Protein AF-0000000086682307 (afdb_homodimer)

Sequence (282 aa):
MTIASPEARSFNWLLDRFAAETAGVSDAIAVSSDGLLIAMATTSNRDDAERFAAITSAITSLAGGASRLYQMGYTNKVIIDFEHGYLLVATISAGSALGVLASRRADLGTIAYEMAVFANRAGRVLTPQLIDELKNSVAAVMTIASPEARSFNWLLDRFAAETAGVSDAIAVSSDGLLIAMATTSNRDDAERFAAITSAITSLAGGASRLYQMGYTNKVIIDFEHGYLLVATISAGSALGVLASRRADLGTIAYEMAVFANRAGRVLTPQLIDELKNSVAAV

Radius of gyration: 20.19 Å; Cα contacts (8 Å, |Δi|>4): 520; chains: 2; bounding box: 33×68×48 Å

Structure (mmCIF, N/CA/C/O backbone):
data_AF-0000000086682307-model_v1
#
loop_
_entity.id
_entity.type
_entity.pdbx_description
1 polymer 'Dynein regulation protein LC7'
#
loop_
_atom_site.group_PDB
_atom_site.id
_atom_site.type_symbol
_atom_site.label_atom_id
_atom_site.label_alt_id
_atom_site.label_comp_id
_atom_site.label_asym_id
_atom_site.label_entity_id
_atom_site.label_seq_id
_atom_site.pdbx_PDB_ins_code
_atom_site.Cartn_x
_atom_site.Cartn_y
_atom_site.Cartn_z
_atom_site.occupancy
_atom_site.B_iso_or_equiv
_atom_site.auth_seq_id
_atom_site.auth_comp_id
_atom_site.auth_asym_id
_atom_site.auth_atom_id
_atom_site.pdbx_PDB_model_num
ATOM 1 N N . MET A 1 1 ? -3.674 27.281 28.812 1 47.84 1 MET A N 1
ATOM 2 C CA . MET A 1 1 ? -3.863 26.516 27.578 1 47.84 1 MET A CA 1
ATOM 3 C C . MET A 1 1 ? -2.934 27.031 26.484 1 47.84 1 MET A C 1
ATOM 5 O O . MET A 1 1 ? -3.033 28.188 26.062 1 47.84 1 MET A O 1
ATOM 9 N N . THR A 1 2 ? -1.656 26.594 26.484 1 61.47 2 THR A N 1
ATOM 10 C CA . THR A 1 2 ? -0.634 27.156 25.609 1 61.47 2 THR A CA 1
ATOM 11 C C . THR A 1 2 ? -1.159 27.297 24.172 1 61.47 2 THR A C 1
ATOM 13 O O . THR A 1 2 ? -1.692 26.344 23.609 1 61.47 2 THR A O 1
ATOM 16 N N . ILE A 1 3 ? -1.335 28.531 23.703 1 81.44 3 ILE A N 1
ATOM 17 C CA . ILE A 1 3 ? -1.818 28.938 22.391 1 81.44 3 ILE A CA 1
ATOM 18 C C . ILE A 1 3 ? -0.979 28.281 21.297 1 81.44 3 ILE A C 1
ATOM 20 O O . ILE A 1 3 ? 0.252 28.281 21.375 1 81.44 3 ILE A O 1
ATOM 24 N N . ALA A 1 4 ? -1.645 27.609 20.469 1 86.94 4 ALA A N 1
ATOM 25 C CA . ALA A 1 4 ? -0.952 26.984 19.344 1 86.94 4 ALA A CA 1
ATOM 26 C C . ALA A 1 4 ? -0.103 28.016 18.578 1 86.94 4 ALA A C 1
ATOM 28 O O . ALA A 1 4 ? -0.542 29.141 18.344 1 86.94 4 ALA A O 1
ATOM 29 N N . SER A 1 5 ? 1.094 27.734 18.281 1 93.56 5 SER A N 1
ATOM 30 C CA . SER A 1 5 ? 1.962 28.609 17.484 1 93.56 5 SER A CA 1
ATOM 31 C C . SER A 1 5 ? 1.37 28.859 16.094 1 93.56 5 SER A C 1
ATOM 33 O O . SER A 1 5 ? 0.477 28.125 15.656 1 93.56 5 SER A O 1
ATOM 35 N N . PRO A 1 6 ? 1.743 29.969 15.383 1 94.38 6 PRO A N 1
ATOM 36 C CA . PRO A 1 6 ? 1.288 30.203 14.008 1 94.38 6 PRO A CA 1
ATOM 37 C C . PRO A 1 6 ? 1.587 29.047 13.07 1 94.38 6 PRO A C 1
ATOM 39 O O . PRO A 1 6 ? 0.789 28.75 12.18 1 94.38 6 PRO A O 1
ATOM 42 N N . GLU A 1 7 ? 2.711 28.406 13.281 1 94.75 7 GLU A N 1
ATOM 43 C CA . GLU A 1 7 ? 3.078 27.25 12.461 1 94.75 7 GLU A CA 1
ATOM 44 C C . GLU A 1 7 ? 2.115 26.094 12.672 1 94.75 7 GLU A C 1
ATOM 46 O O . GLU A 1 7 ? 1.727 25.422 11.719 1 94.75 7 GLU A O 1
ATOM 51 N N . ALA A 1 8 ? 1.792 25.859 13.906 1 95.81 8 ALA A N 1
ATOM 52 C CA . ALA A 1 8 ? 0.854 24.781 14.234 1 95.81 8 ALA A CA 1
ATOM 53 C C . ALA A 1 8 ? -0.518 25.047 13.617 1 95.81 8 ALA A C 1
ATOM 55 O O . ALA A 1 8 ? -1.134 24.156 13.055 1 95.81 8 ALA A O 1
ATOM 56 N N . ARG A 1 9 ? -0.961 26.281 13.742 1 95.06 9 ARG A N 1
ATOM 57 C CA . ARG A 1 9 ? -2.244 26.656 13.156 1 95.06 9 ARG A CA 1
ATOM 58 C C . ARG A 1 9 ? -2.223 26.516 11.641 1 95.06 9 ARG A C 1
ATOM 60 O O . ARG A 1 9 ? -3.199 26.062 11.039 1 95.06 9 ARG A O 1
ATOM 67 N N . SER A 1 10 ? -1.132 26.922 11.102 1 95.38 10 SER A N 1
ATOM 68 C CA . SER A 1 10 ? -0.976 26.812 9.656 1 95.38 10 SER A CA 1
ATOM 69 C C . SER A 1 10 ? -1.031 25.359 9.195 1 95.38 10 SER A C 1
ATOM 71 O O . SER A 1 10 ? -1.676 25.047 8.195 1 95.38 10 SER A O 1
ATOM 73 N N . PHE A 1 11 ? -0.395 24.469 9.922 1 96.81 11 PHE A N 1
ATOM 74 C CA . PHE A 1 11 ? -0.375 23.062 9.555 1 96.81 11 PHE A CA 1
ATOM 75 C C . PHE A 1 11 ? -1.772 22.469 9.625 1 96.81 11 PHE A C 1
ATOM 77 O O . PHE A 1 11 ? -2.197 21.75 8.719 1 96.81 11 PHE A O 1
ATOM 84 N N . ASN A 1 12 ? -2.434 22.766 10.656 1 96.31 12 ASN A N 1
ATOM 85 C CA . ASN A 1 12 ? -3.793 22.25 10.828 1 96.31 12 ASN A CA 1
ATOM 86 C C . ASN A 1 12 ? -4.723 22.781 9.734 1 96.31 12 ASN A C 1
ATOM 88 O O . ASN A 1 12 ? -5.57 22.047 9.234 1 96.31 12 ASN A O 1
ATOM 92 N N . TRP A 1 13 ? -4.484 24.016 9.422 1 96.25 13 TRP A N 1
ATOM 93 C CA . TRP A 1 13 ? -5.281 24.609 8.352 1 96.25 13 TRP A CA 1
ATOM 94 C C . TRP A 1 13 ? -5.023 23.906 7.023 1 96.25 13 TRP A C 1
ATOM 96 O O . TRP A 1 13 ? -5.957 23.641 6.266 1 96.25 13 TRP A O 1
ATOM 106 N N . LEU A 1 14 ? -3.75 23.594 6.773 1 97.38 14 LEU A N 1
ATOM 107 C CA . LEU A 1 14 ? -3.379 22.891 5.551 1 97.38 14 LEU A CA 1
ATOM 108 C C . LEU A 1 14 ? -4.074 21.531 5.477 1 97.38 14 LEU A C 1
ATOM 110 O O . LEU A 1 14 ? -4.59 21.156 4.422 1 97.38 14 LEU A O 1
ATOM 114 N N . LEU A 1 15 ? -4.121 20.828 6.605 1 98.06 15 LEU A N 1
ATOM 115 C CA . LEU A 1 15 ? -4.742 19.516 6.637 1 98.06 15 LEU A CA 1
ATOM 116 C C . LEU A 1 15 ? -6.254 19.625 6.465 1 98.06 15 LEU A C 1
ATOM 118 O O . LEU A 1 15 ? -6.855 18.828 5.723 1 98.06 15 LEU A O 1
ATOM 122 N N . ASP A 1 16 ? -6.801 20.609 7.074 1 97.5 16 ASP A N 1
ATOM 123 C CA . ASP A 1 16 ? -8.242 20.812 6.961 1 97.5 16 ASP A CA 1
ATOM 124 C C . ASP A 1 16 ? -8.633 21.156 5.523 1 97.5 16 ASP A C 1
ATOM 126 O O . ASP A 1 16 ? -9.625 20.625 5.008 1 97.5 16 ASP A O 1
ATOM 130 N N . ARG A 1 17 ? -7.895 22.016 4.957 1 97.19 17 ARG A N 1
ATOM 131 C CA . ARG A 1 17 ? -8.164 22.406 3.576 1 97.19 17 ARG A CA 1
ATOM 132 C C . ARG A 1 17 ? -8.023 21.203 2.637 1 97.19 17 ARG A C 1
ATOM 134 O O . ARG A 1 17 ? -8.852 21.016 1.741 1 97.19 17 ARG A O 1
ATOM 141 N N . PHE A 1 18 ? -7.016 20.469 2.861 1 98.12 18 PHE A N 1
ATOM 142 C CA . PHE A 1 18 ? -6.824 19.266 2.061 1 98.12 18 PHE A CA 1
ATOM 143 C C . PHE A 1 18 ? -8.039 18.359 2.152 1 98.12 18 PHE A C 1
ATOM 145 O O . PHE A 1 18 ? -8.586 17.938 1.129 1 98.12 18 PHE A O 1
ATOM 152 N N . ALA A 1 19 ? -8.43 18.047 3.354 1 97.75 19 ALA A N 1
ATOM 153 C CA . ALA A 1 19 ? -9.547 17.141 3.576 1 97.75 19 ALA A CA 1
ATOM 154 C C . ALA A 1 19 ? -10.844 17.703 2.996 1 97.75 19 ALA A C 1
ATOM 156 O O . ALA A 1 19 ? -11.648 16.953 2.432 1 97.75 19 ALA A O 1
ATOM 157 N N . ALA A 1 20 ? -10.977 18.953 3.098 1 96.62 20 ALA A N 1
ATOM 158 C CA . ALA A 1 20 ? -12.227 19.578 2.691 1 96.62 20 ALA A CA 1
ATOM 159 C C . ALA A 1 20 ? -12.266 19.812 1.184 1 96.62 20 ALA A C 1
ATOM 161 O O . ALA A 1 20 ? -13.32 19.719 0.56 1 96.62 20 ALA A O 1
ATOM 162 N N . GLU A 1 21 ? -11.102 19.984 0.562 1 97.25 21 GLU A N 1
ATOM 163 C CA . GLU A 1 21 ? -11.109 20.484 -0.813 1 97.25 21 GLU A CA 1
ATOM 164 C C . GLU A 1 21 ? -10.742 19.375 -1.795 1 97.25 21 GLU A C 1
ATOM 166 O O . GLU A 1 21 ? -10.898 19.531 -3.008 1 97.25 21 GLU A O 1
ATOM 171 N N . THR A 1 22 ? -10.289 18.328 -1.287 1 97.75 22 THR A N 1
ATOM 172 C CA . THR A 1 22 ? -9.969 17.219 -2.188 1 97.75 22 THR A CA 1
ATOM 173 C C . THR A 1 22 ? -11.18 16.312 -2.369 1 97.75 22 THR A C 1
ATOM 175 O O . THR A 1 22 ? -11.523 15.539 -1.468 1 97.75 22 THR A O 1
ATOM 178 N N . ALA A 1 23 ? -11.703 16.328 -3.576 1 96.88 23 ALA A N 1
ATOM 179 C CA . ALA A 1 23 ? -12.922 15.562 -3.861 1 96.88 23 ALA A CA 1
ATOM 180 C C . ALA A 1 23 ? -12.703 14.078 -3.6 1 96.88 23 ALA A C 1
ATOM 182 O O . ALA A 1 23 ? -11.68 13.516 -4 1 96.88 23 ALA A O 1
ATOM 183 N N . GLY A 1 24 ? -13.688 13.516 -2.828 1 97.44 24 GLY A N 1
ATOM 184 C CA . GLY A 1 24 ? -13.664 12.086 -2.605 1 97.44 24 GLY A CA 1
ATOM 185 C C . GLY A 1 24 ? -12.977 11.688 -1.312 1 97.44 24 GLY A C 1
ATOM 186 O O . GLY A 1 24 ? -13.102 10.547 -0.86 1 97.44 24 GLY A O 1
ATOM 187 N N . VAL A 1 25 ? -12.234 12.609 -0.677 1 98 25 VAL A N 1
ATOM 188 C CA . VAL A 1 25 ? -11.562 12.32 0.589 1 98 25 VAL A CA 1
ATOM 189 C C . VAL A 1 25 ? -12.586 12.336 1.726 1 98 25 VAL A C 1
ATOM 191 O O . VAL A 1 25 ? -13.367 13.281 1.855 1 98 25 VAL A O 1
ATOM 194 N N . SER A 1 26 ? -12.562 11.312 2.5 1 96.62 26 SER A N 1
ATOM 195 C CA . SER A 1 26 ? -13.516 11.219 3.605 1 96.62 26 SER A CA 1
ATOM 196 C C . SER A 1 26 ? -12.836 11.5 4.941 1 96.62 26 SER A C 1
ATOM 198 O O . SER A 1 26 ? -13.492 11.891 5.91 1 96.62 26 SER A O 1
ATOM 200 N N . ASP A 1 27 ? -11.516 11.258 5.008 1 97.5 27 ASP A N 1
ATOM 201 C CA . ASP A 1 27 ? -10.773 11.492 6.242 1 97.5 27 ASP A CA 1
ATOM 202 C C . ASP A 1 27 ? -9.281 11.672 5.957 1 97.5 27 ASP A C 1
ATOM 204 O O . ASP A 1 27 ? -8.766 11.125 4.98 1 97.5 27 ASP A O 1
ATOM 208 N N . ALA A 1 28 ? -8.625 12.438 6.812 1 98.44 28 ALA A N 1
ATOM 209 C CA . ALA A 1 28 ? -7.191 12.664 6.684 1 98.44 28 ALA A CA 1
ATOM 210 C C . ALA A 1 28 ? -6.551 12.922 8.047 1 98.44 28 ALA A C 1
ATOM 212 O O . ALA A 1 28 ? -7.125 13.617 8.891 1 98.44 28 ALA A O 1
ATOM 213 N N . ILE A 1 29 ? -5.367 12.375 8.211 1 98.44 29 ILE A N 1
ATOM 214 C CA . ILE A 1 29 ? -4.609 12.602 9.438 1 98.44 29 ILE A CA 1
ATOM 215 C C . ILE A 1 29 ? -3.127 12.742 9.102 1 98.44 29 ILE A C 1
ATOM 217 O O . ILE A 1 29 ? -2.697 12.422 7.992 1 98.44 29 ILE A O 1
ATOM 221 N N . ALA A 1 30 ? -2.393 13.219 10.078 1 98.25 30 ALA A N 1
ATOM 222 C CA . ALA A 1 30 ? -0.934 13.211 10.016 1 98.25 30 ALA A CA 1
ATOM 223 C C . ALA A 1 30 ? -0.34 12.5 11.234 1 98.25 30 ALA A C 1
ATOM 225 O O . ALA A 1 30 ? -0.855 12.633 12.344 1 98.25 30 ALA A O 1
ATOM 226 N N . VAL A 1 31 ? 0.675 11.805 10.984 1 98.19 31 VAL A N 1
ATOM 227 C CA . VAL A 1 31 ? 1.333 11.039 12.039 1 98.19 31 VAL A CA 1
ATOM 228 C C . VAL A 1 31 ? 2.83 11.336 12.031 1 98.19 31 VAL A C 1
ATOM 230 O O . VAL A 1 31 ? 3.418 11.586 10.977 1 98.19 31 VAL A O 1
ATOM 233 N N . SER A 1 32 ? 3.434 11.32 13.164 1 97.38 32 SER A N 1
ATOM 234 C CA . SER A 1 32 ? 4.879 11.477 13.297 1 97.38 32 SER A CA 1
ATOM 235 C C . SER A 1 32 ? 5.609 10.172 13 1 97.38 32 SER A C 1
ATOM 237 O O . SER A 1 32 ? 4.977 9.133 12.812 1 97.38 32 SER A O 1
ATOM 239 N N . SER A 1 33 ? 6.977 10.305 13.016 1 96.12 33 SER A N 1
ATOM 240 C CA . SER A 1 33 ? 7.82 9.164 12.688 1 96.12 33 SER A CA 1
ATOM 241 C C . SER A 1 33 ? 7.684 8.055 13.734 1 96.12 33 SER A C 1
ATOM 243 O O . SER A 1 33 ? 7.906 6.883 13.43 1 96.12 33 SER A O 1
ATOM 245 N N . ASP A 1 34 ? 7.332 8.422 14.93 1 95.5 34 ASP A N 1
ATOM 246 C CA . ASP A 1 34 ? 7.188 7.422 15.984 1 95.5 34 ASP A CA 1
ATOM 247 C C . ASP A 1 34 ? 5.754 6.906 16.062 1 95.5 34 ASP A C 1
ATOM 249 O O . ASP A 1 34 ? 5.398 6.18 17 1 95.5 34 ASP A O 1
ATOM 253 N N . GLY A 1 35 ? 4.902 7.297 15.156 1 96.94 35 GLY A N 1
ATOM 254 C CA . GLY A 1 35 ? 3.6 6.676 14.953 1 96.94 35 GLY A CA 1
ATOM 255 C C . GLY A 1 35 ? 2.48 7.398 15.68 1 96.94 35 GLY A C 1
ATOM 256 O O . GLY A 1 35 ? 1.371 6.875 15.797 1 96.94 35 GLY A O 1
ATOM 257 N N . LEU A 1 36 ? 2.746 8.555 16.188 1 96.88 36 LEU A N 1
ATOM 258 C CA . LEU A 1 36 ? 1.745 9.266 16.969 1 96.88 36 LEU A CA 1
ATOM 259 C C . LEU A 1 36 ? 0.981 10.266 16.109 1 96.88 36 LEU A C 1
ATOM 261 O O . LEU A 1 36 ? 1.558 10.875 15.203 1 96.88 36 LEU A O 1
ATOM 265 N N . LEU A 1 37 ? -0.287 10.422 16.469 1 97.94 37 LEU A N 1
ATOM 266 C CA . LEU A 1 37 ? -1.133 11.406 15.797 1 97.94 37 LEU A CA 1
ATOM 267 C C . LEU A 1 37 ? -0.632 12.82 16.062 1 97.94 37 LEU A C 1
ATOM 269 O O . LEU A 1 37 ? -0.389 13.195 17.203 1 97.94 37 LEU A O 1
ATOM 273 N N . ILE A 1 38 ? -0.454 13.609 14.984 1 97.25 38 ILE A N 1
ATOM 274 C CA . ILE A 1 38 ? -0.01 14.977 15.219 1 97.25 38 ILE A CA 1
ATOM 275 C C . ILE A 1 38 ? -1.071 15.953 14.719 1 97.25 38 ILE A C 1
ATOM 277 O O . ILE A 1 38 ? -1.064 17.125 15.086 1 97.25 38 ILE A O 1
ATOM 281 N N . ALA A 1 39 ? -1.941 15.492 13.836 1 97.56 39 ALA A N 1
ATOM 282 C CA . ALA A 1 39 ? -3.062 16.312 13.383 1 97.56 39 ALA A CA 1
ATOM 283 C C . ALA A 1 39 ? -4.172 15.445 12.797 1 97.56 39 ALA A C 1
ATOM 285 O O . ALA A 1 39 ? -3.912 14.352 12.281 1 97.56 39 ALA A O 1
ATOM 286 N N . MET A 1 40 ? -5.348 15.883 12.883 1 97.56 40 MET A N 1
ATOM 287 C CA . MET A 1 40 ? -6.516 15.227 12.297 1 97.56 40 MET A CA 1
ATOM 288 C C . MET A 1 40 ? -7.469 16.25 11.688 1 97.56 40 MET A C 1
ATOM 290 O O . MET A 1 40 ? -7.602 17.359 12.211 1 97.56 40 MET A O 1
ATOM 294 N N . ALA A 1 41 ? -8.023 15.812 10.648 1 95.81 41 ALA A N 1
ATOM 295 C CA . ALA A 1 41 ? -9.016 16.703 10.047 1 95.81 41 ALA A CA 1
ATOM 296 C C . ALA A 1 41 ? -10.164 16.984 11.008 1 95.81 41 ALA A C 1
ATOM 298 O O . ALA A 1 41 ? -10.461 16.172 11.883 1 95.81 41 ALA A O 1
ATOM 299 N N . THR A 1 42 ? -10.852 18.078 10.828 1 89.25 42 THR A N 1
ATOM 300 C CA . THR A 1 42 ? -11.922 18.547 11.703 1 89.25 42 THR A CA 1
ATOM 301 C C . THR A 1 42 ? -13.102 17.578 11.672 1 89.25 42 THR A C 1
ATOM 303 O O . THR A 1 42 ? -13.891 17.516 12.625 1 89.25 42 THR A O 1
ATOM 306 N N . THR A 1 43 ? -13.219 16.859 10.625 1 87.25 43 THR A N 1
ATOM 307 C CA . THR A 1 43 ? -14.344 15.953 10.461 1 87.25 43 THR A CA 1
ATOM 308 C C . THR A 1 43 ? -14.094 14.641 11.195 1 87.25 43 THR A C 1
ATOM 310 O O . THR A 1 43 ? -15.016 13.836 11.375 1 87.25 43 THR A O 1
ATOM 313 N N . SER A 1 44 ? -12.906 14.445 11.688 1 90.56 44 SER A N 1
ATOM 314 C CA . SER A 1 44 ? -12.539 13.188 12.328 1 90.56 44 SER A CA 1
ATOM 315 C C . SER A 1 44 ? -12.844 13.219 13.82 1 90.56 44 SER A C 1
ATOM 317 O O . SER A 1 44 ? -12.703 14.258 14.469 1 90.56 44 SER A O 1
ATOM 319 N N . ASN A 1 45 ? -13.32 12.164 14.32 1 92.12 45 ASN A N 1
ATOM 320 C CA . ASN A 1 45 ? -13.32 12.055 15.773 1 92.12 45 ASN A CA 1
ATOM 321 C C . ASN A 1 45 ? -12.016 11.453 16.281 1 92.12 45 ASN A C 1
ATOM 323 O O . ASN A 1 45 ? -11.32 10.75 15.555 1 92.12 45 ASN A O 1
ATOM 327 N N . ARG A 1 46 ? -11.719 11.703 17.484 1 93.12 46 ARG A N 1
ATOM 328 C CA . ARG A 1 46 ? -10.414 11.406 18.047 1 93.12 46 ARG A CA 1
ATOM 329 C C . ARG A 1 46 ? -10.156 9.898 18.062 1 93.12 46 ARG A C 1
ATOM 331 O O . ARG A 1 46 ? -9.062 9.445 17.719 1 93.12 46 ARG A O 1
ATOM 338 N N . ASP A 1 47 ? -11.156 9.117 18.438 1 94.69 47 ASP A N 1
ATOM 339 C CA . ASP A 1 47 ? -10.977 7.668 18.484 1 94.69 47 ASP A CA 1
ATOM 340 C C . ASP A 1 47 ? -10.656 7.098 17.109 1 94.69 47 ASP A C 1
ATOM 342 O O . ASP A 1 47 ? -9.766 6.258 16.984 1 94.69 47 ASP A O 1
ATOM 346 N N . ASP A 1 48 ? -11.383 7.535 16.125 1 95 48 ASP A N 1
ATOM 347 C CA . ASP A 1 48 ? -11.141 7.098 14.758 1 95 48 ASP A CA 1
ATOM 348 C C . ASP A 1 48 ? -9.766 7.543 14.273 1 95 48 ASP A C 1
ATOM 350 O O . ASP A 1 48 ? -9.062 6.785 13.594 1 95 48 ASP A O 1
ATOM 354 N N . ALA A 1 49 ? -9.391 8.758 14.641 1 96.88 49 ALA A N 1
ATOM 355 C CA . ALA A 1 49 ? -8.094 9.297 14.234 1 96.88 49 ALA A CA 1
ATOM 356 C C . ALA A 1 49 ? -6.945 8.492 14.828 1 96.88 49 ALA A C 1
ATOM 358 O O . ALA A 1 49 ? -5.938 8.242 14.164 1 96.88 49 ALA A O 1
ATOM 359 N N . GLU A 1 50 ? -7.125 8.102 16.078 1 96.5 50 GLU A N 1
ATOM 360 C CA . GLU A 1 50 ? -6.098 7.309 16.766 1 96.5 50 GLU A CA 1
ATOM 361 C C . GLU A 1 50 ? -5.969 5.926 16.141 1 96.5 50 GLU A C 1
ATOM 363 O O . GLU A 1 50 ? -4.859 5.41 15.977 1 96.5 50 GLU A O 1
ATOM 368 N N . ARG A 1 51 ? -7.082 5.391 15.758 1 96.5 51 ARG A N 1
ATOM 369 C CA . ARG A 1 51 ? -7.055 4.109 15.062 1 96.5 51 ARG A CA 1
ATOM 370 C C . ARG A 1 51 ? -6.418 4.25 13.68 1 96.5 51 ARG A C 1
ATOM 372 O O . ARG A 1 51 ? -5.605 3.414 13.281 1 96.5 51 ARG A O 1
ATOM 379 N N . PHE A 1 52 ? -6.75 5.305 13.016 1 97.38 52 PHE A N 1
ATOM 380 C CA . PHE A 1 52 ? -6.184 5.582 11.703 1 97.38 52 PHE A CA 1
ATOM 381 C C . PHE A 1 52 ? -4.684 5.828 11.797 1 97.38 52 PHE A C 1
ATOM 383 O O . PHE A 1 52 ? -3.92 5.387 10.938 1 97.38 52 PHE A O 1
ATOM 390 N N . ALA A 1 53 ? -4.266 6.449 12.859 1 98.25 53 ALA A N 1
ATOM 391 C CA . ALA A 1 53 ? -2.84 6.691 13.078 1 98.25 53 ALA A CA 1
ATOM 392 C C . ALA A 1 53 ? -2.08 5.379 13.242 1 98.25 53 ALA A C 1
ATOM 394 O O . ALA A 1 53 ? -0.974 5.223 12.719 1 98.25 53 ALA A O 1
ATOM 395 N N . ALA A 1 54 ? -2.658 4.434 13.922 1 98.06 54 ALA A N 1
ATOM 396 C CA . ALA A 1 54 ? -2.037 3.129 14.125 1 98.06 54 ALA A CA 1
ATOM 397 C C . ALA A 1 54 ? -1.837 2.408 12.789 1 98.06 54 ALA A C 1
ATOM 399 O O . ALA A 1 54 ? -0.763 1.861 12.531 1 98.06 54 ALA A O 1
ATOM 400 N N . ILE A 1 55 ? -2.834 2.473 11.969 1 98 55 ILE A N 1
ATOM 401 C CA . ILE A 1 55 ? -2.785 1.816 10.672 1 98 55 ILE A CA 1
ATOM 402 C C . ILE A 1 55 ? -1.774 2.527 9.773 1 98 55 ILE A C 1
ATOM 404 O O . ILE A 1 55 ? -0.954 1.882 9.117 1 98 55 ILE A O 1
ATOM 408 N N . THR A 1 56 ? -1.833 3.842 9.766 1 98.38 56 THR A N 1
ATOM 409 C CA . THR A 1 56 ? -0.906 4.637 8.969 1 98.38 56 THR A CA 1
ATOM 410 C C . THR A 1 56 ? 0.537 4.355 9.375 1 98.38 56 THR A C 1
ATOM 412 O O . THR A 1 56 ? 1.408 4.188 8.523 1 98.38 56 THR A O 1
ATOM 415 N N . SER A 1 57 ? 0.746 4.266 10.68 1 98.31 57 SER A N 1
ATOM 416 C CA . SER A 1 57 ? 2.078 3.969 11.195 1 98.31 57 SER A CA 1
ATOM 417 C C . SER A 1 57 ? 2.529 2.57 10.781 1 98.31 57 SER A C 1
ATOM 419 O O . SER A 1 57 ? 3.684 2.373 10.398 1 98.31 57 SER A O 1
ATOM 421 N N . ALA A 1 58 ? 1.625 1.602 10.859 1 97.81 58 ALA A N 1
ATOM 422 C CA . ALA A 1 58 ? 1.941 0.23 10.469 1 97.81 58 ALA A CA 1
ATOM 423 C C . ALA A 1 58 ? 2.311 0.153 8.992 1 97.81 58 ALA A C 1
ATOM 425 O O . ALA A 1 58 ? 3.281 -0.509 8.617 1 97.81 58 ALA A O 1
ATOM 426 N N . ILE A 1 59 ? 1.601 0.883 8.188 1 98.44 59 ILE A N 1
ATOM 427 C CA . ILE A 1 59 ? 1.849 0.913 6.75 1 98.44 59 ILE A CA 1
ATOM 428 C C . ILE A 1 59 ? 3.211 1.546 6.473 1 98.44 59 ILE A C 1
ATOM 430 O O . ILE A 1 59 ? 4.008 1.009 5.699 1 98.44 59 ILE A O 1
ATOM 434 N N . THR A 1 60 ? 3.527 2.607 7.105 1 97.81 60 THR A N 1
ATOM 435 C CA . THR A 1 60 ? 4.797 3.303 6.926 1 97.81 60 THR A CA 1
ATOM 436 C C . THR A 1 60 ? 5.965 2.42 7.352 1 97.81 60 THR A C 1
ATOM 438 O O . THR A 1 60 ? 6.984 2.35 6.66 1 97.81 60 THR A O 1
ATOM 441 N N . SER A 1 61 ? 5.797 1.798 8.484 1 97.12 61 SER A N 1
ATOM 442 C CA . SER A 1 61 ? 6.84 0.912 8.984 1 97.12 61 SER A CA 1
ATOM 443 C C . SER A 1 61 ? 7.105 -0.237 8.016 1 97.12 61 SER A C 1
ATOM 445 O O . SER A 1 61 ? 8.258 -0.539 7.707 1 97.12 61 SER A O 1
ATOM 447 N N . LEU A 1 62 ? 6.043 -0.827 7.578 1 97.31 62 LEU A N 1
ATOM 448 C CA . LEU A 1 62 ? 6.164 -1.957 6.664 1 97.31 62 LEU A CA 1
ATOM 449 C C . LEU A 1 62 ? 6.801 -1.525 5.348 1 97.31 62 LEU A C 1
ATOM 451 O O . LEU A 1 62 ? 7.648 -2.234 4.797 1 97.31 62 LEU A O 1
ATOM 455 N N . ALA A 1 63 ? 6.387 -0.418 4.789 1 97.88 63 ALA A N 1
ATOM 456 C CA . ALA A 1 63 ? 6.965 0.112 3.557 1 97.88 63 ALA A CA 1
ATOM 457 C C . ALA A 1 63 ? 8.453 0.405 3.73 1 97.88 63 ALA A C 1
ATOM 459 O O . ALA A 1 63 ? 9.25 0.131 2.832 1 97.88 63 ALA A O 1
ATOM 460 N N . GLY A 1 64 ? 8.805 1.014 4.871 1 96.38 64 GLY A N 1
ATOM 461 C CA . GLY A 1 64 ? 10.211 1.24 5.172 1 96.38 64 GLY A CA 1
ATOM 462 C C . GLY A 1 64 ? 11.023 -0.038 5.207 1 96.38 64 GLY A C 1
ATOM 463 O O . GLY A 1 64 ? 12.133 -0.089 4.664 1 96.38 64 GLY A O 1
ATOM 464 N N . GLY A 1 65 ? 10.5 -1.051 5.875 1 96.31 65 GLY A N 1
ATOM 465 C CA . GLY A 1 65 ? 11.148 -2.35 5.891 1 96.31 65 GLY A CA 1
ATOM 466 C C . GLY A 1 65 ? 11.359 -2.93 4.504 1 96.31 65 GLY A C 1
ATOM 467 O O . GLY A 1 65 ? 12.43 -3.451 4.199 1 96.31 65 GLY A O 1
ATOM 468 N N . ALA A 1 66 ? 10.352 -2.885 3.672 1 97.12 66 ALA A N 1
ATOM 469 C CA . ALA A 1 66 ? 10.445 -3.377 2.301 1 97.12 66 ALA A CA 1
ATOM 470 C C . ALA A 1 66 ? 11.492 -2.596 1.508 1 97.12 66 ALA A C 1
ATOM 472 O O . ALA A 1 66 ? 12.266 -3.178 0.741 1 97.12 66 ALA A O 1
ATOM 473 N N . SER A 1 67 ? 11.492 -1.311 1.652 1 97.12 67 SER A N 1
ATOM 474 C CA . SER A 1 67 ? 12.438 -0.455 0.947 1 97.12 67 SER A CA 1
ATOM 475 C C . SER A 1 67 ? 13.875 -0.872 1.235 1 97.12 67 SER A C 1
ATOM 477 O O . SER A 1 67 ? 14.703 -0.93 0.325 1 97.12 67 SER A O 1
ATOM 479 N N . ARG A 1 68 ? 14.164 -1.071 2.496 1 95.5 68 ARG A N 1
ATOM 480 C CA . ARG A 1 68 ? 15.5 -1.471 2.906 1 95.5 68 ARG A CA 1
ATOM 481 C C . ARG A 1 68 ? 15.859 -2.848 2.354 1 95.5 68 ARG A C 1
ATOM 483 O O . ARG A 1 68 ? 16.953 -3.051 1.841 1 95.5 68 ARG A O 1
ATOM 490 N N . LEU A 1 69 ? 14.945 -3.699 2.404 1 93.5 69 LEU A N 1
ATOM 491 C CA . LEU A 1 69 ? 15.172 -5.074 1.973 1 93.5 69 LEU A CA 1
ATOM 492 C C . LEU A 1 69 ? 15.492 -5.133 0.485 1 93.5 69 LEU A C 1
ATOM 494 O O . LEU A 1 69 ? 16.328 -5.934 0.059 1 93.5 69 LEU A O 1
ATOM 498 N N . TYR A 1 70 ? 14.852 -4.234 -0.337 1 94.69 70 TYR A N 1
ATOM 499 C CA . TYR A 1 70 ? 14.977 -4.332 -1.787 1 94.69 70 TYR A CA 1
ATOM 500 C C . TYR A 1 70 ? 15.766 -3.156 -2.348 1 94.69 70 TYR A C 1
ATOM 502 O O . TYR A 1 70 ? 15.852 -2.977 -3.564 1 94.69 70 TYR A O 1
ATOM 510 N N . GLN A 1 71 ? 16.297 -2.346 -1.464 1 94.69 71 GLN A N 1
ATOM 511 C CA . GLN A 1 71 ? 17.125 -1.208 -1.839 1 94.69 71 GLN A CA 1
ATOM 512 C C . GLN A 1 71 ? 16.391 -0.295 -2.822 1 94.69 71 GLN A C 1
ATOM 514 O O . GLN A 1 71 ? 16.953 0.078 -3.857 1 94.69 71 GLN A O 1
ATOM 519 N N . MET A 1 72 ? 15.219 0.06 -2.479 1 96.06 72 MET A N 1
ATOM 520 C CA . MET A 1 72 ? 14.352 0.794 -3.398 1 96.06 72 MET A CA 1
ATOM 521 C C . MET A 1 72 ? 14.344 2.283 -3.066 1 96.06 72 MET A C 1
ATOM 523 O O . MET A 1 72 ? 13.547 3.043 -3.617 1 96.06 72 MET A O 1
ATOM 527 N N . GLY A 1 73 ? 15.18 2.797 -2.088 1 96.19 73 GLY A N 1
ATOM 528 C CA . GLY A 1 73 ? 15.195 4.195 -1.686 1 96.19 73 GLY A CA 1
ATOM 529 C C . GLY A 1 73 ? 14.047 4.562 -0.765 1 96.19 73 GLY A C 1
ATOM 530 O O . GLY A 1 73 ? 13.516 3.705 -0.057 1 96.19 73 GLY A O 1
ATOM 531 N N . TYR A 1 74 ? 13.695 5.781 -0.719 1 94.81 74 TYR A N 1
ATOM 532 C CA . TYR A 1 74 ? 12.648 6.227 0.196 1 94.81 74 TYR A CA 1
ATOM 533 C C . TYR A 1 74 ? 11.266 5.891 -0.353 1 94.81 74 TYR A C 1
ATOM 535 O O . TYR A 1 74 ? 11.102 5.703 -1.562 1 94.81 74 TYR A O 1
ATOM 543 N N . THR A 1 75 ? 10.391 5.73 0.521 1 96.88 75 THR A N 1
ATOM 544 C CA . THR A 1 75 ? 9 5.488 0.152 1 96.88 75 THR A CA 1
ATOM 545 C C . THR A 1 75 ? 8.297 6.801 -0.181 1 96.88 75 THR A C 1
ATOM 547 O O . THR A 1 75 ? 8.328 7.75 0.607 1 96.88 75 THR A O 1
ATOM 550 N N . ASN A 1 76 ? 7.668 6.883 -1.33 1 96.88 76 ASN A N 1
ATOM 551 C CA . ASN A 1 76 ? 6.859 8.039 -1.686 1 96.88 76 ASN A CA 1
ATOM 552 C C . ASN A 1 76 ? 5.441 7.93 -1.128 1 96.88 76 ASN A C 1
ATOM 554 O O . ASN A 1 76 ? 4.988 8.805 -0.389 1 96.88 76 ASN A O 1
ATOM 558 N N . LYS A 1 77 ? 4.805 6.844 -1.44 1 98.06 77 LYS A N 1
ATOM 559 C CA . LYS A 1 77 ? 3.436 6.648 -0.971 1 98.06 77 LYS A CA 1
ATOM 560 C C . LYS A 1 77 ? 3.018 5.188 -1.096 1 98.06 77 LYS A C 1
ATOM 562 O O . LYS A 1 77 ? 3.662 4.41 -1.801 1 98.06 77 LYS A O 1
ATOM 567 N N . VAL A 1 78 ? 1.979 4.828 -0.383 1 98.62 78 VAL A N 1
ATOM 568 C CA . VAL A 1 78 ? 1.289 3.543 -0.428 1 98.62 78 VAL A CA 1
ATOM 569 C C . VAL A 1 78 ? -0.18 3.758 -0.783 1 98.62 78 VAL A C 1
ATOM 571 O O . VAL A 1 78 ? -0.829 4.664 -0.251 1 98.62 78 VAL A O 1
ATOM 574 N N . ILE A 1 79 ? -0.646 2.938 -1.705 1 98.62 79 ILE A N 1
ATOM 575 C CA . ILE A 1 79 ? -2.059 2.967 -2.072 1 98.62 79 ILE A CA 1
ATOM 576 C C . ILE A 1 79 ? -2.674 1.584 -1.868 1 98.62 79 ILE A C 1
ATOM 578 O O . ILE A 1 79 ? -2.164 0.589 -2.391 1 98.62 79 ILE A O 1
ATOM 582 N N . ILE A 1 80 ? -3.674 1.511 -1.084 1 98.69 80 ILE A N 1
ATOM 583 C CA . ILE A 1 80 ? -4.453 0.284 -0.95 1 98.69 80 ILE A CA 1
ATOM 584 C C . ILE A 1 80 ? -5.812 0.462 -1.62 1 98.69 80 ILE A C 1
ATOM 586 O O . ILE A 1 80 ? -6.555 1.395 -1.298 1 98.69 80 ILE A O 1
ATOM 590 N N . ASP A 1 81 ? -6.105 -0.379 -2.543 1 98.19 81 ASP A N 1
ATOM 591 C CA . ASP A 1 81 ? -7.348 -0.427 -3.307 1 98.19 81 ASP A CA 1
ATOM 592 C C . ASP A 1 81 ? -8.312 -1.457 -2.723 1 98.19 81 ASP A C 1
ATOM 594 O O . ASP A 1 81 ? -8.031 -2.658 -2.744 1 98.19 81 ASP A O 1
ATOM 598 N N . PHE A 1 82 ? -9.469 -0.968 -2.238 1 97.81 82 PHE A N 1
ATOM 599 C CA . PHE A 1 82 ? -10.5 -1.834 -1.683 1 97.81 82 PHE A CA 1
ATOM 600 C C . PHE A 1 82 ? -11.734 -1.855 -2.58 1 97.81 82 PHE A C 1
ATOM 602 O O . PHE A 1 82 ? -11.828 -1.077 -3.531 1 97.81 82 PHE A O 1
ATOM 609 N N . GLU A 1 83 ? -12.578 -2.73 -2.27 1 97.25 83 GLU A N 1
ATOM 610 C CA . GLU A 1 83 ? -13.852 -2.852 -2.963 1 97.25 83 GLU A CA 1
ATOM 611 C C . GLU A 1 83 ? -14.672 -1.567 -2.848 1 97.25 83 GLU A C 1
ATOM 613 O O . GLU A 1 83 ? -15.281 -1.124 -3.822 1 97.25 83 GLU A O 1
ATOM 618 N N . HIS A 1 84 ? -14.586 -0.86 -1.687 1 97.81 84 HIS A N 1
ATOM 619 C CA . HIS A 1 84 ? -15.523 0.233 -1.454 1 97.81 84 HIS A CA 1
ATOM 620 C C . HIS A 1 84 ? -14.789 1.546 -1.206 1 97.81 84 HIS A C 1
ATOM 622 O O . HIS A 1 84 ? -15.391 2.527 -0.767 1 97.81 84 HIS A O 1
ATOM 628 N N . GLY A 1 85 ? -13.445 1.598 -1.486 1 98.06 85 GLY A N 1
ATOM 629 C CA . GLY A 1 85 ? -12.703 2.828 -1.267 1 98.06 85 GLY A CA 1
ATOM 630 C C . GLY A 1 85 ? -11.195 2.635 -1.319 1 98.06 85 GLY A C 1
ATOM 631 O O . GLY A 1 85 ? -10.711 1.614 -1.812 1 98.06 85 GLY A O 1
ATOM 632 N N . TYR A 1 86 ? -10.477 3.676 -0.799 1 98.62 86 TYR A N 1
ATOM 633 C CA . TYR A 1 86 ? -9.023 3.684 -0.845 1 98.62 86 TYR A CA 1
ATOM 634 C C . TYR A 1 86 ? -8.438 4.148 0.484 1 98.62 86 TYR A C 1
ATOM 636 O O . TYR A 1 86 ? -9.055 4.941 1.197 1 98.62 86 TYR A O 1
ATOM 644 N N . LEU A 1 87 ? -7.332 3.652 0.755 1 98.69 87 LEU A N 1
ATOM 645 C CA . LEU A 1 87 ? -6.457 4.168 1.804 1 98.69 87 LEU A CA 1
ATOM 646 C C . LEU A 1 87 ? -5.09 4.543 1.237 1 98.69 87 LEU A C 1
ATOM 648 O O . LEU A 1 87 ? -4.465 3.744 0.538 1 98.69 87 LEU A O 1
ATOM 652 N N . LEU A 1 88 ? -4.68 5.758 1.412 1 98.81 88 LEU A N 1
ATOM 653 C CA . LEU A 1 88 ? -3.385 6.227 0.928 1 98.81 88 LEU A CA 1
ATOM 654 C C . LEU A 1 88 ? -2.529 6.746 2.078 1 98.81 88 LEU A C 1
ATOM 656 O O . LEU A 1 88 ? -3.045 7.367 3.01 1 98.81 88 LEU A O 1
ATOM 660 N N . VAL A 1 89 ? -1.302 6.496 2.01 1 98.75 89 VAL A N 1
ATOM 661 C CA . VAL A 1 89 ? -0.321 7.012 2.959 1 98.75 89 VAL A CA 1
ATOM 662 C C . VAL A 1 89 ? 0.871 7.598 2.207 1 98.75 89 VAL A C 1
ATOM 664 O O . VAL A 1 89 ? 1.448 6.941 1.337 1 98.75 89 VAL A O 1
ATOM 667 N N . ALA A 1 90 ? 1.234 8.805 2.496 1 98.5 90 ALA A N 1
ATOM 668 C CA . ALA A 1 90 ? 2.379 9.438 1.85 1 98.5 90 ALA A CA 1
ATOM 669 C C . ALA A 1 90 ? 3.371 9.969 2.885 1 98.5 90 ALA A C 1
ATOM 671 O O . ALA A 1 90 ? 2.971 10.453 3.945 1 98.5 90 ALA A O 1
ATOM 672 N N . THR A 1 91 ? 4.598 9.891 2.502 1 97.25 91 THR A N 1
ATOM 673 C CA . THR A 1 91 ? 5.629 10.477 3.348 1 97.25 91 THR A CA 1
ATOM 674 C C . THR A 1 91 ? 5.613 12 3.242 1 97.25 91 THR A C 1
ATOM 676 O O . THR A 1 91 ? 5.473 12.555 2.146 1 97.25 91 THR A O 1
ATOM 679 N N . ILE A 1 92 ? 5.719 12.656 4.332 1 96.62 92 ILE A N 1
ATOM 680 C CA . ILE A 1 92 ? 5.816 14.109 4.34 1 96.62 92 ILE A CA 1
ATOM 681 C C . ILE A 1 92 ? 7.273 14.523 4.523 1 96.62 92 ILE A C 1
ATOM 683 O O . ILE A 1 92 ? 7.914 14.984 3.576 1 96.62 92 ILE A O 1
ATOM 687 N N . SER A 1 93 ? 7.812 14.531 5.758 1 89.31 93 SER A N 1
ATOM 688 C CA . SER A 1 93 ? 9.203 14.82 6.109 1 89.31 93 SER A CA 1
ATOM 689 C C . SER A 1 93 ? 9.602 14.109 7.398 1 89.31 93 SER A C 1
ATOM 691 O O . SER A 1 93 ? 8.766 13.891 8.281 1 89.31 93 SER A O 1
ATOM 693 N N . ALA A 1 94 ? 10.867 13.773 7.387 1 82.62 94 ALA A N 1
ATOM 694 C CA . ALA A 1 94 ? 11.5 13.25 8.594 1 82.62 94 ALA A CA 1
ATOM 695 C C . ALA A 1 94 ? 10.727 12.039 9.133 1 82.62 94 ALA A C 1
ATOM 697 O O . ALA A 1 94 ? 10.508 11.922 10.344 1 82.62 94 ALA A O 1
ATOM 698 N N . GLY A 1 95 ? 10.102 11.266 8.242 1 90.06 95 GLY A N 1
ATOM 699 C CA . GLY A 1 95 ? 9.438 10.039 8.664 1 90.06 95 GLY A CA 1
ATOM 700 C C . GLY A 1 95 ? 7.969 10.242 8.977 1 90.06 95 GLY A C 1
ATOM 701 O O . GLY A 1 95 ? 7.254 9.273 9.258 1 90.06 95 GLY A O 1
ATOM 702 N N . SER A 1 96 ? 7.52 11.516 8.969 1 97.12 96 SER A N 1
ATOM 703 C CA . SER A 1 96 ? 6.09 11.766 9.141 1 97.12 96 SER A CA 1
ATOM 704 C C . SER A 1 96 ? 5.305 11.367 7.895 1 97.12 96 SER A C 1
ATOM 706 O O . SER A 1 96 ? 5.875 11.25 6.809 1 97.12 96 SER A O 1
ATOM 708 N N . ALA A 1 97 ? 3.984 11.156 8.172 1 98.44 97 ALA A N 1
ATOM 709 C CA . ALA A 1 97 ? 3.193 10.664 7.047 1 98.44 97 ALA A CA 1
ATOM 710 C C . ALA A 1 97 ? 1.784 11.242 7.066 1 98.44 97 ALA A C 1
A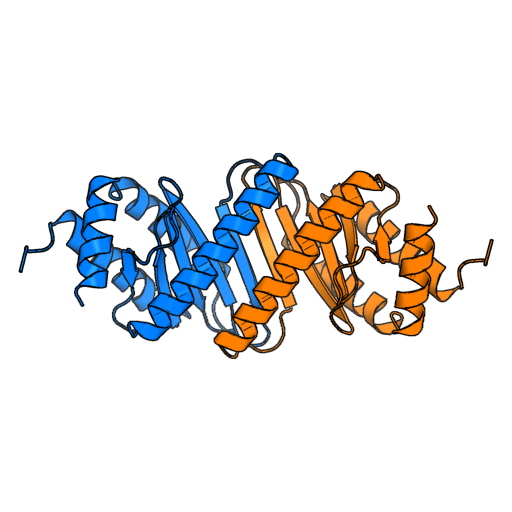TOM 712 O O . ALA A 1 97 ? 1.272 11.609 8.125 1 98.44 97 ALA A O 1
ATOM 713 N N . LEU A 1 98 ? 1.247 11.398 5.934 1 98.62 98 LEU A N 1
ATOM 714 C CA . LEU A 1 98 ? -0.152 11.742 5.707 1 98.62 98 LEU A CA 1
ATOM 715 C C . LEU A 1 98 ? -0.978 10.492 5.418 1 98.62 98 LEU A C 1
ATOM 717 O O . LEU A 1 98 ? -0.622 9.695 4.551 1 98.62 98 LEU A O 1
ATOM 721 N N . GLY A 1 99 ? -2.004 10.227 6.199 1 98.69 99 GLY A N 1
ATOM 722 C CA . GLY A 1 99 ? -2.98 9.18 5.934 1 98.69 99 GLY A CA 1
ATOM 723 C C . GLY A 1 99 ? -4.289 9.711 5.383 1 98.69 99 GLY A C 1
ATOM 724 O O . GLY A 1 99 ? -4.844 10.68 5.914 1 98.69 99 GLY A O 1
ATOM 725 N N . VAL A 1 100 ? -4.836 9.07 4.359 1 98.75 100 VAL A N 1
ATOM 726 C CA . VAL A 1 100 ? -6.027 9.57 3.678 1 98.75 100 VAL A CA 1
ATOM 727 C C . VAL A 1 100 ? -6.984 8.414 3.396 1 98.75 100 VAL A C 1
ATOM 729 O O . VAL A 1 100 ? -6.574 7.367 2.891 1 98.75 100 VAL A O 1
ATOM 732 N N . LEU A 1 101 ? -8.188 8.547 3.783 1 98.31 101 LEU A N 1
ATOM 733 C CA . LEU A 1 101 ? -9.273 7.676 3.348 1 98.31 101 LEU A CA 1
ATOM 734 C C . LEU A 1 101 ? -10.094 8.336 2.248 1 98.31 101 LEU A C 1
ATOM 736 O O . LEU A 1 101 ? -10.391 9.531 2.322 1 98.31 101 LEU A O 1
ATOM 740 N N . ALA A 1 102 ? -10.438 7.586 1.239 1 98.44 102 ALA A N 1
ATOM 741 C CA . ALA A 1 102 ? -11.18 8.141 0.11 1 98.44 102 ALA A CA 1
ATOM 742 C C . ALA A 1 102 ? -12.242 7.156 -0.383 1 98.44 102 ALA A C 1
ATOM 744 O O . ALA A 1 102 ? -12.109 5.945 -0.184 1 98.44 102 ALA A O 1
ATOM 745 N N . SER A 1 103 ? -13.242 7.699 -1.045 1 97.5 103 SER A N 1
ATOM 746 C CA . SER A 1 103 ? -14.344 6.891 -1.554 1 97.5 103 SER A CA 1
ATOM 747 C C . SER A 1 103 ? -13.961 6.188 -2.852 1 97.5 103 SER A C 1
ATOM 749 O O . SER A 1 103 ? -12.953 6.527 -3.475 1 97.5 103 SER A O 1
ATOM 751 N N . ARG A 1 104 ? -14.805 5.238 -3.238 1 97 104 ARG A N 1
ATOM 752 C CA . ARG A 1 104 ? -14.555 4.441 -4.434 1 97 104 ARG A CA 1
ATOM 753 C C . ARG A 1 104 ? -14.648 5.297 -5.695 1 97 104 ARG A C 1
ATOM 755 O O . ARG A 1 104 ? -13.984 5.016 -6.691 1 97 104 ARG A O 1
ATOM 762 N N . ARG A 1 105 ? -15.367 6.383 -5.688 1 96.5 105 ARG A N 1
ATOM 763 C CA . ARG A 1 105 ? -15.609 7.223 -6.859 1 96.5 105 ARG A CA 1
ATOM 764 C C . ARG A 1 105 ? -14.539 8.305 -6.988 1 96.5 105 ARG A C 1
ATOM 766 O O . ARG A 1 105 ? -14.508 9.031 -7.98 1 96.5 105 ARG A O 1
ATOM 773 N N . ALA A 1 106 ? -13.633 8.328 -6.047 1 97.12 106 ALA A N 1
ATOM 774 C CA . ALA A 1 106 ? -12.617 9.375 -6.051 1 97.12 106 ALA A CA 1
ATOM 775 C C . ALA A 1 106 ? -11.625 9.172 -7.191 1 97.12 106 ALA A C 1
ATOM 777 O O . ALA A 1 106 ? -11.312 8.039 -7.559 1 97.12 106 ALA A O 1
ATOM 778 N N . ASP A 1 107 ? -11.164 10.234 -7.691 1 97.44 107 ASP A N 1
ATOM 779 C CA . ASP A 1 107 ? -10.094 10.203 -8.68 1 97.44 107 ASP A CA 1
ATOM 780 C C . ASP A 1 107 ? -8.727 10.078 -8 1 97.44 107 ASP A C 1
ATOM 782 O O . ASP A 1 107 ? -8.227 11.039 -7.418 1 97.44 107 ASP A O 1
ATOM 786 N N . LEU A 1 108 ? -8.125 8.969 -8.148 1 96.62 108 LEU A N 1
ATOM 787 C CA . LEU A 1 108 ? -6.871 8.664 -7.457 1 96.62 108 LEU A CA 1
ATOM 788 C C . LEU A 1 108 ? -5.746 9.57 -7.953 1 96.62 108 LEU A C 1
ATOM 790 O O . LEU A 1 108 ? -4.859 9.938 -7.184 1 96.62 108 LEU A O 1
ATOM 794 N N . GLY A 1 109 ? -5.816 9.812 -9.234 1 96.38 109 GLY A N 1
ATOM 795 C CA . GLY A 1 109 ? -4.824 10.734 -9.758 1 96.38 109 GLY A CA 1
ATOM 796 C C . GLY A 1 109 ? -4.879 12.109 -9.109 1 96.38 109 GLY A C 1
ATOM 797 O O . GLY A 1 109 ? -3.842 12.664 -8.742 1 96.38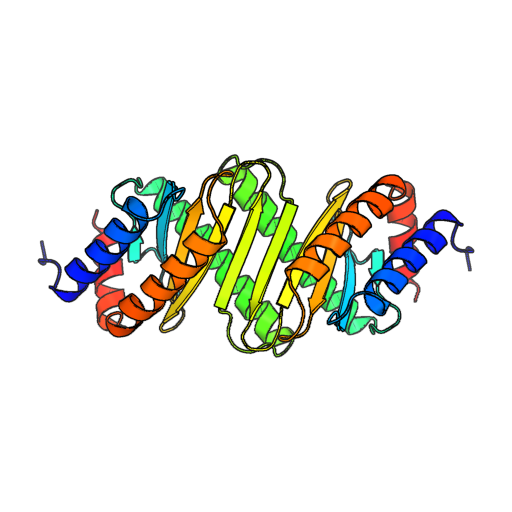 109 GLY A O 1
ATOM 798 N N . THR A 1 110 ? -6.039 12.617 -8.945 1 97.56 110 THR A N 1
ATOM 799 C CA . THR A 1 110 ? -6.234 13.914 -8.305 1 97.56 110 THR A CA 1
ATOM 800 C C . THR A 1 110 ? -5.816 13.859 -6.836 1 97.56 110 THR A C 1
ATOM 802 O O . THR A 1 110 ? -5.121 14.758 -6.352 1 97.56 110 THR A O 1
ATOM 805 N N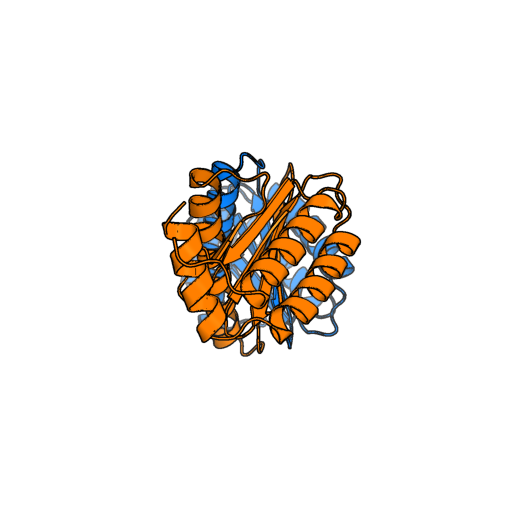 . ILE A 1 111 ? -6.215 12.836 -6.148 1 98.31 111 ILE A N 1
ATOM 806 C CA . ILE A 1 111 ? -5.883 12.711 -4.734 1 98.31 111 ILE A CA 1
ATOM 807 C C . ILE A 1 111 ? -4.367 12.625 -4.566 1 98.31 111 ILE A C 1
ATOM 809 O O . ILE A 1 111 ? -3.787 13.32 -3.729 1 98.31 111 ILE A O 1
ATOM 813 N N . ALA A 1 112 ? -3.709 11.812 -5.41 1 97.31 112 ALA A N 1
ATOM 814 C CA . ALA A 1 112 ? -2.26 11.648 -5.332 1 97.31 112 ALA A CA 1
ATOM 815 C C . ALA A 1 112 ? -1.545 12.969 -5.59 1 97.31 112 ALA A C 1
ATOM 817 O O . ALA A 1 112 ? -0.555 13.289 -4.926 1 97.31 112 ALA A O 1
ATOM 818 N N . TYR A 1 113 ? -2.104 13.695 -6.504 1 97.19 113 TYR A N 1
ATOM 819 C CA . TYR A 1 113 ? -1.53 15 -6.805 1 97.19 113 TYR A CA 1
ATOM 820 C C . TYR A 1 113 ? -1.646 15.938 -5.609 1 97.19 113 TYR A C 1
ATOM 822 O O . TYR A 1 113 ? -0.662 16.562 -5.199 1 97.19 113 TYR A O 1
ATOM 830 N N . GLU A 1 114 ? -2.824 16 -5.062 1 98.38 114 GLU A N 1
ATOM 831 C CA . GLU A 1 114 ? -3.068 16.875 -3.924 1 98.38 114 GLU A CA 1
ATOM 832 C C . GLU A 1 114 ? -2.236 16.453 -2.715 1 98.38 114 GLU A C 1
ATOM 834 O O . GLU A 1 114 ? -1.784 17.312 -1.942 1 98.38 114 GLU A O 1
ATOM 839 N N . MET A 1 115 ? -2.039 15.195 -2.549 1 98.56 115 MET A N 1
ATOM 840 C CA . MET A 1 115 ? -1.195 14.695 -1.464 1 98.56 115 MET A CA 1
ATOM 841 C C . MET A 1 115 ? 0.248 15.156 -1.646 1 98.56 115 MET A C 1
ATOM 843 O O . MET A 1 115 ? 0.921 15.5 -0.674 1 98.56 115 MET A O 1
ATOM 847 N N . ALA A 1 116 ? 0.708 15.102 -2.908 1 97.12 116 ALA A N 1
ATOM 848 C CA . ALA A 1 116 ? 2.064 15.57 -3.186 1 97.12 116 ALA A CA 1
ATOM 849 C C . ALA A 1 116 ? 2.221 17.047 -2.842 1 97.12 116 ALA A C 1
ATOM 851 O O . ALA A 1 116 ? 3.217 17.453 -2.232 1 97.12 116 ALA A O 1
ATOM 852 N N . VAL A 1 117 ? 1.242 17.828 -3.26 1 97.81 117 VAL A N 1
ATOM 853 C CA . VAL A 1 117 ? 1.242 19.266 -2.959 1 97.81 117 VAL A CA 1
ATOM 854 C C . VAL A 1 117 ? 1.262 19.469 -1.445 1 97.81 117 VAL A C 1
ATOM 856 O O . VAL A 1 117 ? 2.07 20.25 -0.93 1 97.81 117 VAL A O 1
ATOM 859 N N . PHE A 1 118 ? 0.413 18.75 -0.771 1 98 118 PHE A N 1
ATOM 860 C CA . PHE A 1 118 ? 0.345 18.828 0.683 1 98 118 PHE A CA 1
ATOM 861 C C . PHE A 1 118 ? 1.687 18.469 1.31 1 98 118 PHE A C 1
ATOM 863 O O . PHE A 1 118 ? 2.182 19.188 2.184 1 98 118 PHE A O 1
ATOM 870 N N . ALA A 1 119 ? 2.207 17.359 0.88 1 97.25 119 ALA A N 1
ATOM 871 C CA . ALA A 1 119 ? 3.461 16.875 1.452 1 97.25 119 ALA A CA 1
ATOM 872 C C . ALA A 1 119 ? 4.574 17.906 1.276 1 97.25 119 ALA A C 1
ATOM 874 O O . ALA A 1 119 ? 5.375 18.125 2.189 1 97.25 119 ALA A O 1
ATOM 875 N N . ASN A 1 120 ? 4.609 18.484 0.127 1 96.44 120 ASN A N 1
ATOM 876 C CA . ASN A 1 120 ? 5.625 19.484 -0.153 1 96.44 120 ASN A CA 1
ATOM 877 C C . ASN A 1 120 ? 5.449 20.719 0.732 1 96.44 120 ASN A C 1
ATOM 879 O O . ASN A 1 120 ? 6.41 21.188 1.349 1 96.44 120 ASN A O 1
ATOM 883 N N . ARG A 1 121 ? 4.266 21.234 0.89 1 96.25 121 ARG A N 1
ATOM 884 C CA . ARG A 1 121 ? 3.98 22.422 1.701 1 96.25 121 ARG A CA 1
ATOM 885 C C . ARG A 1 121 ? 4.188 22.125 3.184 1 96.25 121 ARG A C 1
ATOM 887 O O . ARG A 1 121 ? 4.816 22.906 3.895 1 96.25 121 ARG A O 1
ATOM 894 N N . ALA A 1 122 ? 3.689 21 3.629 1 96.56 122 ALA A N 1
ATOM 895 C CA . ALA A 1 122 ? 3.803 20.609 5.031 1 96.56 122 ALA A CA 1
ATOM 896 C C . ALA A 1 122 ? 5.254 20.344 5.406 1 96.56 122 ALA A C 1
ATOM 898 O O . ALA A 1 122 ? 5.684 20.656 6.52 1 96.56 122 ALA A O 1
ATOM 899 N N . GLY A 1 123 ? 5.949 19.719 4.48 1 93.94 123 GLY A N 1
ATOM 900 C CA . GLY A 1 123 ? 7.344 19.375 4.734 1 93.94 123 GLY A CA 1
ATOM 901 C C . GLY A 1 123 ? 8.203 20.594 5.031 1 93.94 123 GLY A C 1
ATOM 902 O O . GLY A 1 123 ? 9.18 20.5 5.781 1 93.94 123 GLY A O 1
ATOM 903 N N . ARG A 1 124 ? 7.824 21.719 4.523 1 92.19 124 ARG A N 1
ATOM 904 C CA . ARG A 1 124 ? 8.594 22.953 4.691 1 92.19 124 ARG A CA 1
ATOM 905 C C . ARG A 1 124 ? 8.383 23.547 6.082 1 92.19 124 ARG A C 1
ATOM 907 O O . ARG A 1 124 ? 9.242 24.266 6.59 1 92.19 124 ARG A O 1
ATOM 914 N N . VAL A 1 125 ? 7.301 23.188 6.695 1 92.5 125 VAL A N 1
ATOM 915 C CA . VAL A 1 125 ? 6.977 23.859 7.953 1 92.5 125 VAL A CA 1
ATOM 916 C C . VAL A 1 125 ? 7.125 22.875 9.109 1 92.5 125 VAL A C 1
ATOM 918 O O . VAL A 1 125 ? 7.203 23.281 10.273 1 92.5 125 VAL A O 1
ATOM 921 N N . LEU A 1 126 ? 7.156 21.625 8.766 1 94.62 126 LEU A N 1
ATOM 922 C CA . LEU A 1 126 ? 7.133 20.594 9.812 1 94.62 126 LEU A CA 1
ATOM 923 C C . LEU A 1 126 ? 8.523 20.391 10.391 1 94.62 126 LEU A C 1
ATOM 925 O O . LEU A 1 126 ? 9.32 19.609 9.859 1 94.62 126 LEU A O 1
ATOM 929 N N . THR A 1 127 ? 8.828 21.047 11.43 1 94.12 127 THR A N 1
ATOM 930 C CA . THR A 1 127 ? 10.078 20.875 12.164 1 94.12 127 THR A CA 1
ATOM 931 C C . THR A 1 127 ? 9.891 19.891 13.32 1 94.12 127 THR A C 1
ATOM 933 O O . THR A 1 127 ? 8.766 19.625 13.742 1 94.12 127 THR A O 1
ATOM 936 N N . PRO A 1 128 ? 11.008 19.359 13.797 1 94.12 128 PRO A N 1
ATOM 937 C CA . PRO A 1 128 ? 10.898 18.484 14.977 1 94.12 128 PRO A CA 1
ATOM 938 C C . PRO A 1 128 ? 10.203 19.172 16.156 1 94.12 128 PRO A C 1
ATOM 940 O O . PRO A 1 128 ? 9.414 18.547 16.859 1 94.12 128 PRO A O 1
ATOM 943 N N . GLN A 1 129 ? 10.461 20.453 16.266 1 94.44 129 GLN A N 1
ATOM 944 C CA . GLN A 1 129 ? 9.82 21.219 17.328 1 94.44 129 GLN A CA 1
ATOM 945 C C . GLN A 1 129 ? 8.312 21.312 17.109 1 94.44 129 GLN A C 1
ATOM 947 O O . GLN A 1 129 ? 7.531 21.172 18.047 1 94.44 129 GLN A O 1
ATOM 952 N N . LEU A 1 130 ? 7.953 21.578 15.883 1 95.88 130 LEU A N 1
ATOM 953 C CA . LEU A 1 130 ? 6.531 21.672 15.57 1 95.88 130 LEU A CA 1
ATOM 954 C C . LEU A 1 130 ? 5.836 20.328 15.766 1 95.88 130 LEU A C 1
ATOM 956 O O . LEU A 1 130 ? 4.703 20.281 16.25 1 95.88 130 LEU A O 1
ATOM 960 N N . ILE A 1 131 ? 6.465 19.266 15.445 1 95.81 131 ILE A N 1
ATOM 961 C CA . ILE A 1 131 ? 5.91 17.938 15.625 1 95.81 131 ILE A CA 1
ATOM 962 C C . ILE A 1 131 ? 5.617 17.688 17.109 1 95.81 131 ILE A C 1
ATOM 964 O O . ILE A 1 131 ? 4.539 17.203 17.453 1 95.81 131 ILE A O 1
ATOM 968 N N . ASP A 1 132 ? 6.566 18.062 17.922 1 95.06 132 ASP A N 1
ATOM 969 C CA . ASP A 1 132 ? 6.383 17.891 19.359 1 95.06 132 ASP A CA 1
ATOM 970 C C . ASP A 1 132 ? 5.191 18.703 19.875 1 95.06 132 ASP A C 1
ATOM 972 O O . ASP A 1 132 ? 4.402 18.219 20.688 1 95.06 132 ASP A O 1
ATOM 976 N N . GLU A 1 133 ? 5.094 19.875 19.359 1 96 133 GLU A N 1
ATOM 977 C CA . GLU A 1 133 ? 3.98 20.734 19.75 1 96 133 GLU A CA 1
ATOM 978 C C . GLU A 1 133 ? 2.645 20.141 19.312 1 96 133 GLU A C 1
ATOM 980 O O . GLU A 1 133 ? 1.691 20.109 20.094 1 96 133 GLU A O 1
ATOM 985 N N . LEU A 1 134 ? 2.605 19.688 18.125 1 95.94 134 LEU A N 1
ATOM 986 C CA . LEU A 1 134 ? 1.376 19.141 17.562 1 95.94 134 LEU A CA 1
ATOM 987 C C . LEU A 1 134 ? 0.969 17.859 18.281 1 95.94 134 LEU A C 1
ATOM 989 O O . LEU A 1 134 ? -0.213 17.656 18.578 1 95.94 134 LEU A O 1
ATOM 993 N N . LYS A 1 135 ? 1.916 17.094 18.688 1 94.25 135 LYS A N 1
ATOM 994 C CA . LYS A 1 135 ? 1.658 15.875 19.438 1 94.25 135 LYS A CA 1
ATOM 995 C C . LYS A 1 135 ? 0.984 16.188 20.781 1 94.25 135 LYS A C 1
ATOM 997 O O . LYS A 1 135 ? 0.02 15.523 21.156 1 94.25 135 LYS A O 1
ATOM 1002 N N . ASN A 1 136 ? 1.453 17.172 21.344 1 92.12 136 ASN A N 1
ATOM 1003 C CA . ASN A 1 136 ? 0.938 17.547 22.656 1 92.12 136 ASN A CA 1
ATOM 1004 C C . ASN A 1 136 ? -0.444 18.188 22.547 1 92.12 136 ASN A C 1
ATOM 1006 O O . ASN A 1 136 ? -1.268 18.047 23.453 1 92.12 13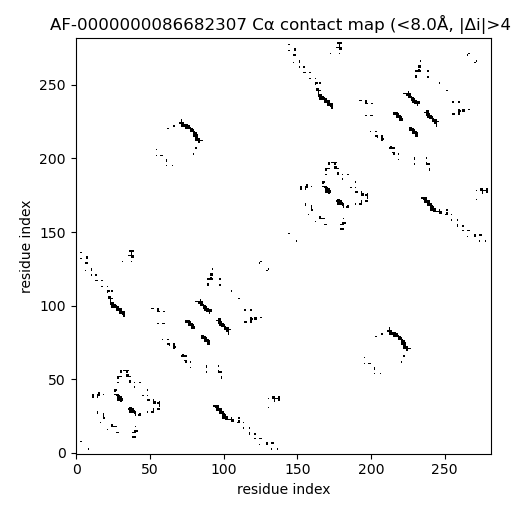6 ASN A O 1
ATOM 1010 N N . SER A 1 137 ? -0.687 18.859 21.484 1 89.75 137 SER A N 1
ATOM 1011 C CA . SER A 1 137 ? -1.967 19.531 21.297 1 89.75 137 SER A CA 1
ATOM 1012 C C . SER A 1 137 ? -3.078 18.531 21 1 89.75 137 SER A C 1
ATOM 1014 O O . SER A 1 137 ? -4.207 18.688 21.469 1 89.75 137 SER A O 1
ATOM 1016 N N . VAL A 1 138 ? -2.742 17.547 20.219 1 87.81 138 VAL A N 1
ATOM 1017 C CA . VAL A 1 138 ? -3.758 16.562 19.859 1 87.81 138 VAL A CA 1
ATOM 1018 C C . VAL A 1 138 ? -4.062 15.672 21.062 1 87.81 138 VAL A C 1
ATOM 1020 O O . VAL A 1 138 ? -5.203 15.25 21.266 1 87.81 138 VAL A O 1
ATOM 1023 N N . ALA A 1 139 ? -3.084 15.43 21.859 1 78.25 139 ALA A N 1
ATOM 1024 C CA . ALA A 1 139 ? -3.271 14.633 23.062 1 78.25 139 ALA A CA 1
ATOM 1025 C C . ALA A 1 139 ? -4.148 15.359 24.078 1 78.25 139 ALA A C 1
ATOM 1027 O O . ALA A 1 139 ? -4.785 14.734 24.922 1 78.25 139 ALA A O 1
ATOM 1028 N N . ALA A 1 140 ? -4.195 16.672 23.984 1 72.56 140 ALA A N 1
ATOM 1029 C CA . ALA A 1 140 ? -4.891 17.484 24.969 1 72.56 140 ALA A CA 1
ATOM 1030 C C . ALA A 1 140 ? -6.352 17.703 24.594 1 72.56 140 ALA A C 1
ATOM 1032 O O . ALA A 1 140 ? -7.145 18.203 25.391 1 72.56 140 ALA A O 1
ATOM 1033 N N . VAL A 1 141 ? -6.68 17.297 23.469 1 68.06 141 VAL A N 1
ATOM 1034 C CA . VAL A 1 141 ? -8.07 17.484 23.062 1 68.06 141 VAL A CA 1
ATOM 1035 C C . VAL A 1 141 ? -8.844 16.172 23.281 1 68.06 141 VAL A C 1
ATOM 1037 O O . VAL A 1 141 ? -8.32 15.086 23.016 1 68.06 141 VAL A O 1
ATOM 1040 N N . MET B 1 1 ? 9.766 -38.719 -6.523 1 47.5 1 MET B N 1
ATOM 1041 C CA . MET B 1 1 ? 9.609 -37.281 -6.672 1 47.5 1 MET B CA 1
ATOM 1042 C C . MET B 1 1 ? 8.25 -36.938 -7.273 1 47.5 1 MET B C 1
ATOM 1044 O O . MET B 1 1 ? 7.949 -37.344 -8.398 1 47.5 1 MET B O 1
ATOM 1048 N N . THR B 1 2 ? 7.195 -36.875 -6.449 1 60.84 2 THR B N 1
ATOM 1049 C CA . THR B 1 2 ? 5.824 -36.781 -6.934 1 60.84 2 THR B CA 1
ATOM 1050 C C . THR B 1 2 ? 5.719 -35.688 -8.016 1 60.84 2 THR B C 1
ATOM 1052 O O . THR B 1 2 ? 6.156 -34.562 -7.809 1 60.84 2 THR B O 1
ATOM 1055 N N . ILE B 1 3 ? 5.469 -36.094 -9.258 1 81.25 3 ILE B N 1
ATOM 1056 C CA . ILE B 1 3 ? 5.316 -35.281 -10.469 1 81.25 3 ILE B CA 1
ATOM 1057 C C . ILE B 1 3 ? 4.254 -34.188 -10.234 1 81.25 3 ILE B C 1
ATOM 1059 O O . ILE B 1 3 ? 3.18 -34.5 -9.703 1 81.25 3 ILE B O 1
ATOM 1063 N N . ALA B 1 4 ? 4.656 -33.031 -10.445 1 86.56 4 ALA B N 1
ATOM 1064 C CA . ALA B 1 4 ? 3.707 -31.922 -10.32 1 86.56 4 ALA B CA 1
ATOM 1065 C C . ALA B 1 4 ? 2.459 -32.156 -11.156 1 86.56 4 ALA B C 1
ATOM 1067 O O . ALA B 1 4 ? 2.555 -32.625 -12.297 1 86.56 4 ALA B O 1
ATOM 1068 N N . SER B 1 5 ? 1.298 -32 -10.648 1 93.31 5 SER B N 1
ATOM 1069 C CA . SER B 1 5 ? 0.043 -32.125 -11.383 1 93.31 5 SER B CA 1
ATOM 1070 C C . SER B 1 5 ? -0.014 -31.156 -12.555 1 93.31 5 SER B C 1
ATOM 1072 O O . SER B 1 5 ? 0.751 -30.188 -12.602 1 93.31 5 SER B O 1
ATOM 1074 N N . PRO B 1 6 ? -0.837 -31.406 -13.633 1 94.31 6 PRO B N 1
ATOM 1075 C CA . PRO B 1 6 ? -1.013 -30.469 -14.734 1 94.31 6 PRO B CA 1
ATOM 1076 C C . PRO B 1 6 ? -1.435 -29.078 -14.258 1 94.31 6 PRO B C 1
ATOM 1078 O O . PRO B 1 6 ? -1.013 -28.078 -14.836 1 94.31 6 PRO B O 1
ATOM 1081 N N . GLU B 1 7 ? -2.25 -29.031 -13.234 1 94.62 7 GLU B N 1
ATOM 1082 C CA . GLU B 1 7 ? -2.689 -27.766 -12.68 1 94.62 7 GLU B CA 1
ATOM 1083 C C . GLU B 1 7 ? -1.521 -26.984 -12.078 1 94.62 7 GLU B C 1
ATOM 1085 O O . GLU B 1 7 ? -1.42 -25.766 -12.242 1 94.62 7 GLU B O 1
ATOM 1090 N N . ALA B 1 8 ? -0.698 -27.688 -11.352 1 95.69 8 ALA B N 1
ATOM 1091 C CA . ALA B 1 8 ? 0.475 -27.062 -10.75 1 95.69 8 ALA B CA 1
ATOM 1092 C C . ALA B 1 8 ? 1.418 -26.516 -11.812 1 95.69 8 ALA B C 1
ATOM 1094 O O . ALA B 1 8 ? 1.919 -25.391 -11.688 1 95.69 8 ALA B O 1
ATOM 1095 N N . ARG B 1 9 ? 1.638 -27.312 -12.836 1 95.12 9 ARG B N 1
ATOM 1096 C CA . ARG B 1 9 ? 2.492 -26.875 -13.938 1 95.12 9 ARG B CA 1
ATOM 1097 C C . ARG B 1 9 ? 1.907 -25.656 -14.641 1 95.12 9 ARG B C 1
ATOM 1099 O O . ARG B 1 9 ? 2.639 -24.734 -15.008 1 95.12 9 ARG B O 1
ATOM 1106 N N . SER B 1 10 ? 0.636 -25.719 -14.805 1 95.31 10 SER B N 1
ATOM 1107 C CA . SER B 1 10 ? -0.053 -24.609 -15.453 1 95.31 10 SER B CA 1
ATOM 1108 C C . SER B 1 10 ? 0.088 -23.328 -14.633 1 95.31 10 SER B C 1
ATOM 1110 O O . SER B 1 10 ? 0.341 -22.266 -15.195 1 95.31 10 SER B O 1
ATOM 1112 N N . PHE B 1 11 ? -0.037 -23.422 -13.328 1 96.75 11 PHE B N 1
ATOM 1113 C CA . PHE B 1 11 ? 0.062 -22.234 -12.469 1 96.75 11 PHE B CA 1
ATOM 1114 C C . PHE B 1 11 ? 1.464 -21.641 -12.523 1 96.75 11 PHE B C 1
ATOM 1116 O O . PHE B 1 11 ? 1.624 -20.438 -12.648 1 96.75 11 PHE B O 1
ATOM 1123 N N . ASN B 1 12 ? 2.41 -22.484 -12.453 1 96.25 12 ASN B N 1
ATOM 1124 C CA . ASN B 1 12 ? 3.795 -22.031 -12.516 1 96.25 12 ASN B CA 1
ATOM 1125 C C . ASN B 1 12 ? 4.109 -21.375 -13.859 1 96.25 12 ASN B C 1
ATOM 1127 O O . ASN B 1 12 ? 4.812 -20.359 -13.914 1 96.25 12 ASN B O 1
ATOM 1131 N N . TRP B 1 13 ? 3.549 -21.969 -14.867 1 96.19 13 TRP B N 1
ATOM 1132 C CA . TRP B 1 13 ? 3.736 -21.406 -16.188 1 96.19 13 TRP B CA 1
ATOM 1133 C C . TRP B 1 13 ? 3.115 -20.016 -16.281 1 96.19 13 TRP B C 1
ATOM 1135 O O . TRP B 1 13 ? 3.711 -19.109 -16.859 1 96.19 13 TRP B O 1
ATOM 1145 N N . LEU B 1 14 ? 1.918 -19.891 -15.695 1 97.31 14 LEU B N 1
ATOM 1146 C CA . LEU B 1 14 ? 1.238 -18.594 -15.688 1 97.31 14 LEU B CA 1
ATOM 1147 C C . LEU B 1 14 ? 2.088 -17.531 -14.992 1 97.31 14 LEU B C 1
ATOM 1149 O O . LEU B 1 14 ? 2.211 -16.406 -15.477 1 97.31 14 LEU B O 1
ATOM 1153 N N . LEU B 1 15 ? 2.701 -17.922 -13.859 1 98 15 LEU B N 1
ATOM 1154 C CA . LEU B 1 15 ? 3.521 -16.984 -13.102 1 98 15 LEU B CA 1
ATOM 1155 C C . LEU B 1 15 ? 4.793 -16.625 -13.867 1 98 15 LEU B C 1
ATOM 1157 O O . LEU B 1 15 ? 5.195 -15.461 -13.922 1 98 15 LEU B O 1
ATOM 1161 N N . ASP B 1 16 ? 5.344 -17.609 -14.5 1 97.5 16 ASP B N 1
ATOM 1162 C CA . ASP B 1 16 ? 6.559 -17.391 -15.281 1 97.5 16 ASP B CA 1
ATOM 1163 C C . ASP B 1 16 ? 6.289 -16.453 -16.469 1 97.5 16 ASP B C 1
ATOM 1165 O O . ASP B 1 16 ? 7.074 -15.547 -16.734 1 97.5 16 ASP B O 1
ATOM 1169 N N . ARG B 1 17 ? 5.242 -16.734 -17.109 1 97.19 17 ARG B N 1
ATOM 1170 C CA . ARG B 1 17 ? 4.871 -15.898 -18.25 1 97.19 17 ARG B CA 1
ATOM 1171 C C . ARG B 1 17 ? 4.605 -14.461 -17.828 1 97.19 17 ARG B C 1
ATOM 1173 O O . ARG B 1 17 ? 5.035 -13.516 -18.484 1 97.19 17 ARG B O 1
ATOM 1180 N N . PHE B 1 18 ? 3.92 -14.336 -16.766 1 98.12 18 PHE B N 1
ATOM 1181 C CA . PHE B 1 18 ? 3.66 -13.008 -16.219 1 98.12 18 PHE B CA 1
ATOM 1182 C C . PHE B 1 18 ? 4.965 -12.258 -15.961 1 98.12 18 PHE B C 1
ATOM 1184 O O . PHE B 1 18 ? 5.133 -11.125 -16.422 1 98.12 18 PHE B O 1
ATOM 1191 N N . ALA B 1 19 ? 5.836 -12.891 -15.234 1 97.69 19 ALA B N 1
ATOM 1192 C CA . ALA B 1 19 ? 7.102 -12.258 -14.867 1 97.69 19 ALA B CA 1
ATOM 1193 C C . ALA B 1 19 ? 7.934 -11.945 -16.109 1 97.69 19 ALA B C 1
ATOM 1195 O O . ALA B 1 19 ? 8.578 -10.891 -16.172 1 97.69 19 ALA B O 1
ATOM 1196 N N . ALA B 1 20 ? 7.855 -12.789 -17.047 1 96.62 20 ALA B N 1
ATOM 1197 C CA . ALA B 1 20 ? 8.703 -12.656 -18.219 1 96.62 20 ALA B CA 1
ATOM 1198 C C . ALA B 1 20 ? 8.102 -11.672 -19.219 1 96.62 20 ALA B C 1
ATOM 1200 O O . ALA B 1 20 ? 8.828 -10.945 -19.906 1 96.62 20 ALA B O 1
ATOM 1201 N N . GLU B 1 21 ? 6.785 -11.547 -19.234 1 97.25 21 GLU B N 1
ATOM 1202 C CA . GLU B 1 21 ? 6.152 -10.836 -20.344 1 97.25 21 GLU B CA 1
ATOM 1203 C C . GLU B 1 21 ? 5.656 -9.461 -19.906 1 97.25 21 GLU B C 1
ATOM 1205 O O . GLU B 1 21 ? 5.281 -8.633 -20.734 1 97.25 21 GLU B O 1
ATOM 1210 N N . THR B 1 22 ? 5.652 -9.258 -18.672 1 97.69 22 THR B N 1
ATOM 1211 C CA . THR B 1 22 ? 5.223 -7.941 -18.219 1 97.69 22 THR B CA 1
ATOM 1212 C C . THR B 1 22 ? 6.418 -6.996 -18.094 1 97.69 22 THR B C 1
ATOM 1214 O O . THR B 1 22 ? 7.223 -7.113 -17.172 1 97.69 22 THR B O 1
ATOM 1217 N N . ALA B 1 23 ? 6.422 -6 -18.984 1 96.81 23 ALA B N 1
ATOM 1218 C CA . ALA B 1 23 ? 7.547 -5.07 -19.031 1 96.81 23 ALA B CA 1
ATOM 1219 C C . ALA B 1 23 ? 7.738 -4.355 -17.703 1 96.81 23 ALA B C 1
ATOM 1221 O O . ALA B 1 23 ? 6.77 -3.885 -17.094 1 96.81 23 ALA B O 1
ATOM 1222 N N . GLY B 1 24 ? 9.023 -4.398 -17.25 1 97.44 24 GLY B N 1
ATOM 1223 C CA . GLY B 1 24 ? 9.359 -3.65 -16.047 1 97.44 24 GLY B CA 1
ATOM 1224 C C . GLY B 1 24 ? 9.32 -4.496 -14.789 1 97.44 24 GLY B C 1
ATOM 1225 O O . GLY B 1 24 ? 9.828 -4.082 -13.742 1 97.44 24 GLY B O 1
ATOM 1226 N N . VAL B 1 25 ? 8.727 -5.691 -14.836 1 97.94 25 VAL B N 1
ATOM 1227 C CA . VAL B 1 25 ? 8.672 -6.582 -13.68 1 97.94 25 VAL B CA 1
ATOM 1228 C C . VAL B 1 25 ? 10.031 -7.246 -13.469 1 97.94 25 VAL B C 1
ATOM 1230 O O . VAL B 1 25 ? 10.602 -7.805 -14.414 1 97.94 25 VAL B O 1
ATOM 1233 N N . SER B 1 26 ? 10.508 -7.176 -12.289 1 96.62 26 SER B N 1
ATOM 1234 C CA . SER B 1 26 ? 11.812 -7.766 -12 1 96.62 26 SER B CA 1
ATOM 1235 C C . SER B 1 26 ? 11.664 -9.07 -11.227 1 96.62 26 SER B C 1
ATOM 1237 O O . SER B 1 26 ? 12.555 -9.922 -11.25 1 96.62 26 SER B O 1
ATOM 1239 N N . ASP B 1 27 ? 10.562 -9.211 -10.492 1 97.5 27 ASP B N 1
ATOM 1240 C CA . ASP B 1 27 ? 10.328 -10.414 -9.711 1 97.5 27 ASP B CA 1
ATOM 1241 C C . ASP B 1 27 ? 8.844 -10.602 -9.414 1 97.5 27 ASP B C 1
ATOM 1243 O O . ASP B 1 27 ? 8.094 -9.625 -9.328 1 97.5 27 ASP B O 1
ATOM 1247 N N . ALA B 1 28 ? 8.438 -11.852 -9.258 1 98.44 28 ALA B N 1
ATOM 1248 C CA . ALA B 1 28 ? 7.047 -12.172 -8.938 1 98.44 28 ALA B CA 1
ATOM 1249 C C . ALA B 1 28 ? 6.953 -13.477 -8.141 1 98.44 28 ALA B C 1
ATOM 1251 O O . ALA B 1 28 ? 7.672 -14.438 -8.43 1 98.44 28 ALA B O 1
ATOM 1252 N N . ILE B 1 29 ? 6.059 -13.461 -7.188 1 98.44 29 ILE B N 1
ATOM 1253 C CA . ILE B 1 29 ? 5.812 -14.664 -6.395 1 98.44 29 ILE B CA 1
ATOM 1254 C C . ILE B 1 29 ? 4.316 -14.789 -6.102 1 98.44 29 ILE B C 1
ATOM 1256 O O . ILE B 1 29 ? 3.557 -13.836 -6.297 1 98.44 29 ILE B O 1
ATOM 1260 N N . ALA B 1 30 ? 3.943 -15.961 -5.652 1 98.25 30 ALA B N 1
ATOM 1261 C CA . ALA B 1 30 ? 2.607 -16.188 -5.102 1 98.25 30 ALA B CA 1
ATOM 1262 C C . ALA B 1 30 ? 2.684 -16.75 -3.688 1 98.25 30 ALA B C 1
ATOM 1264 O O . ALA B 1 30 ? 3.559 -17.562 -3.383 1 98.25 30 ALA B O 1
ATOM 1265 N N . VAL B 1 31 ? 1.812 -16.312 -2.9 1 98.19 31 VAL B N 1
ATOM 1266 C CA . VAL B 1 31 ? 1.776 -16.719 -1.501 1 98.19 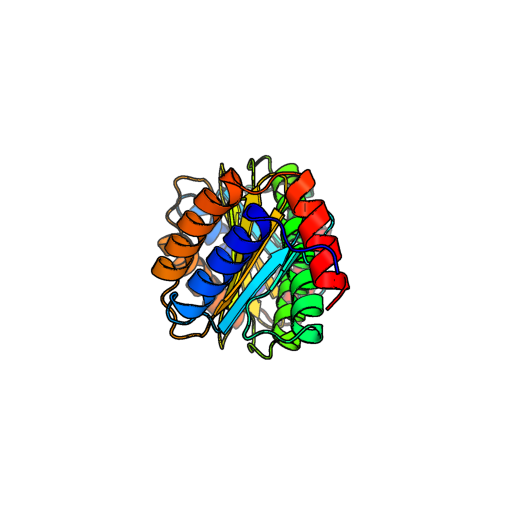31 VAL B CA 1
ATOM 1267 C C . VAL B 1 31 ? 0.37 -17.188 -1.138 1 98.19 31 VAL B C 1
ATOM 1269 O O . VAL B 1 31 ? -0.619 -16.672 -1.658 1 98.19 31 VAL B O 1
ATOM 1272 N N . SER B 1 32 ? 0.271 -18.141 -0.282 1 97.44 32 SER B N 1
ATOM 1273 C CA . SER B 1 32 ? -1.008 -18.609 0.237 1 97.44 32 SER B CA 1
ATOM 1274 C C . SER B 1 32 ? -1.537 -17.688 1.329 1 97.44 32 SER B C 1
ATOM 1276 O O . SER B 1 32 ? -0.846 -16.766 1.754 1 97.44 32 SER B O 1
ATOM 1278 N N . SER B 1 33 ? -2.793 -18.047 1.773 1 96.12 33 SER B N 1
ATOM 1279 C CA . SER B 1 33 ? -3.467 -17.234 2.777 1 96.12 33 SER B CA 1
ATOM 1280 C C . SER B 1 33 ? -2.727 -17.281 4.109 1 96.12 33 SER B C 1
ATOM 1282 O O . SER B 1 33 ? -2.818 -16.344 4.906 1 96.12 33 SER B O 1
ATOM 1284 N N . ASP B 1 34 ? -2.012 -18.344 4.355 1 95.5 34 ASP B N 1
ATOM 1285 C CA . ASP B 1 34 ? -1.284 -18.453 5.617 1 95.5 34 ASP B CA 1
ATOM 1286 C C . ASP B 1 34 ? 0.135 -17.906 5.484 1 95.5 34 ASP B C 1
ATOM 1288 O O . ASP B 1 34 ? 0.955 -18.062 6.391 1 95.5 34 ASP B O 1
ATOM 1292 N N . GLY B 1 35 ? 0.474 -17.312 4.371 1 97 35 GLY B N 1
ATOM 1293 C CA . GLY B 1 35 ? 1.686 -16.531 4.211 1 97 35 GLY B CA 1
ATOM 1294 C C . GLY B 1 35 ? 2.842 -17.312 3.633 1 97 35 GLY B C 1
ATOM 1295 O O . GLY B 1 35 ? 3.988 -16.859 3.664 1 97 35 GLY B O 1
ATOM 1296 N N . LEU B 1 36 ? 2.58 -18.484 3.158 1 96.88 36 LEU B N 1
ATOM 1297 C CA . LEU B 1 36 ? 3.652 -19.344 2.662 1 96.88 36 LEU B CA 1
ATOM 1298 C C . LEU B 1 36 ? 3.812 -19.188 1.152 1 96.88 36 LEU B C 1
ATOM 1300 O O . LEU B 1 36 ? 2.824 -19.031 0.431 1 96.88 36 LEU B O 1
ATOM 1304 N N . LEU B 1 37 ? 5.074 -19.328 0.72 1 97.94 37 LEU B N 1
ATOM 1305 C CA . LEU B 1 37 ? 5.391 -19.297 -0.704 1 97.94 37 LEU B CA 1
ATOM 1306 C C . LEU B 1 37 ? 4.773 -20.484 -1.422 1 97.94 37 LEU B C 1
ATOM 1308 O O . LEU B 1 37 ? 4.934 -21.625 -0.983 1 97.94 37 LEU B O 1
ATOM 1312 N N . ILE B 1 38 ? 4.047 -20.219 -2.518 1 97.25 38 ILE B N 1
ATOM 1313 C CA . ILE B 1 38 ? 3.482 -21.359 -3.242 1 97.25 38 ILE B CA 1
ATOM 1314 C C . ILE B 1 38 ? 4.062 -21.406 -4.652 1 97.25 38 ILE B C 1
ATOM 1316 O O . ILE B 1 38 ? 3.977 -22.438 -5.328 1 97.25 38 ILE B O 1
ATOM 1320 N N . ALA B 1 39 ? 4.59 -20.297 -5.125 1 97.56 39 ALA B N 1
ATOM 1321 C CA . ALA B 1 39 ? 5.27 -20.266 -6.418 1 97.56 39 ALA B CA 1
ATOM 1322 C C . ALA B 1 39 ? 6.207 -19.078 -6.52 1 97.56 39 ALA B C 1
ATOM 1324 O O . ALA B 1 39 ? 5.98 -18.047 -5.879 1 97.56 39 ALA B O 1
ATOM 1325 N N . MET B 1 40 ? 7.211 -19.188 -7.254 1 97.56 40 MET B N 1
ATOM 1326 C CA . MET B 1 40 ? 8.156 -18.109 -7.543 1 97.56 40 MET B CA 1
ATOM 1327 C C . MET B 1 40 ? 8.578 -18.141 -9.008 1 97.56 40 MET B C 1
ATOM 1329 O O . MET B 1 40 ? 8.688 -19.203 -9.609 1 97.56 40 MET B O 1
ATOM 1333 N N . ALA B 1 41 ? 8.75 -16.969 -9.469 1 95.88 41 ALA B N 1
ATOM 1334 C CA . ALA B 1 41 ? 9.234 -16.906 -10.852 1 95.88 41 ALA B CA 1
ATOM 1335 C C . ALA B 1 41 ? 10.594 -17.578 -10.992 1 95.88 41 ALA B C 1
ATOM 1337 O O . ALA B 1 41 ? 11.359 -17.641 -10.031 1 95.88 41 ALA B O 1
ATOM 1338 N N . THR B 1 42 ? 10.945 -18.016 -12.18 1 88.94 42 THR B N 1
ATOM 1339 C CA . THR B 1 42 ? 12.172 -18.75 -12.469 1 88.94 42 THR B CA 1
ATOM 1340 C C . THR B 1 42 ? 13.398 -17.875 -12.234 1 88.94 42 THR B C 1
ATOM 1342 O O . THR B 1 42 ? 14.5 -18.391 -12 1 88.94 42 THR B O 1
ATOM 1345 N N . THR B 1 43 ? 13.211 -16.625 -12.297 1 86.94 43 THR B N 1
ATOM 1346 C CA . THR B 1 43 ? 14.328 -15.695 -12.148 1 86.94 43 THR B CA 1
ATOM 1347 C C . THR B 1 43 ? 14.648 -15.461 -10.68 1 86.94 43 THR B C 1
ATOM 1349 O O . THR B 1 43 ? 15.688 -14.891 -10.344 1 86.94 43 THR B O 1
ATOM 1352 N N . SER B 1 44 ? 13.828 -15.945 -9.805 1 90.31 44 SER B N 1
ATOM 1353 C CA . SER B 1 44 ? 13.984 -15.688 -8.383 1 90.31 44 SER B CA 1
ATOM 1354 C C . SER B 1 44 ? 14.844 -16.766 -7.719 1 90.31 44 SER B C 1
ATOM 1356 O O . SER B 1 44 ? 14.781 -17.938 -8.102 1 90.31 44 SER B O 1
ATOM 1358 N N . ASN B 1 45 ? 15.656 -16.391 -6.84 1 92.19 45 ASN B N 1
ATOM 1359 C CA . ASN B 1 45 ? 16.234 -17.406 -5.977 1 92.19 45 ASN B CA 1
ATOM 1360 C C . ASN B 1 45 ? 15.383 -17.641 -4.738 1 92.19 45 ASN B C 1
ATOM 1362 O O . ASN B 1 45 ? 14.602 -16.781 -4.336 1 92.19 45 ASN B O 1
ATOM 1366 N N . ARG B 1 46 ? 15.539 -18.766 -4.164 1 93.19 46 ARG B N 1
ATOM 1367 C CA . ARG B 1 46 ? 14.641 -19.234 -3.117 1 93.19 46 ARG B CA 1
ATOM 1368 C C . ARG B 1 46 ? 14.703 -18.328 -1.892 1 93.19 46 ARG B C 1
ATOM 1370 O O . ARG B 1 46 ? 13.664 -17.984 -1.315 1 93.19 46 ARG B O 1
ATOM 1377 N N . ASP B 1 47 ? 15.898 -17.891 -1.514 1 94.75 47 ASP B N 1
ATOM 1378 C CA . ASP B 1 47 ? 16.031 -17.047 -0.336 1 94.75 47 ASP B CA 1
ATOM 1379 C C . ASP B 1 47 ? 15.312 -15.719 -0.531 1 94.75 47 ASP B C 1
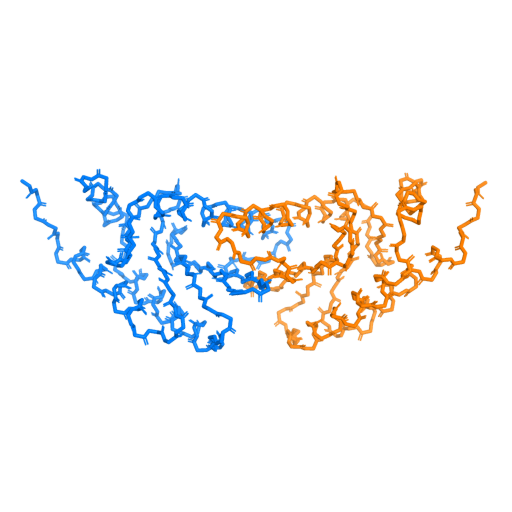ATOM 1381 O O . ASP B 1 47 ? 14.617 -15.242 0.368 1 94.75 47 ASP B O 1
ATOM 1385 N N . ASP B 1 48 ? 15.492 -15.133 -1.668 1 95.06 48 ASP B N 1
ATOM 1386 C CA . ASP B 1 48 ? 14.82 -13.875 -1.992 1 95.06 48 ASP B CA 1
ATOM 1387 C C . ASP B 1 48 ? 13.305 -14.055 -2.045 1 95.06 48 ASP B C 1
ATOM 1389 O O . ASP B 1 48 ? 12.555 -13.203 -1.57 1 95.06 48 ASP B O 1
ATOM 1393 N N . ALA B 1 49 ? 12.883 -15.188 -2.598 1 96.94 49 ALA B N 1
ATOM 1394 C CA . ALA B 1 49 ? 11.453 -15.469 -2.715 1 96.94 49 ALA B CA 1
ATOM 1395 C C . ALA B 1 49 ? 10.812 -15.617 -1.34 1 96.94 49 ALA B C 1
ATOM 1397 O O . ALA B 1 49 ? 9.688 -15.148 -1.119 1 96.94 49 ALA B O 1
ATOM 1398 N N . GLU B 1 50 ? 11.531 -16.266 -0.441 1 96.5 50 GLU B N 1
ATOM 1399 C CA . GLU B 1 50 ? 11.023 -16.453 0.915 1 96.5 50 GLU B CA 1
ATOM 1400 C C . GLU B 1 50 ? 10.93 -15.125 1.659 1 96.5 50 GLU B C 1
ATOM 1402 O O . GLU B 1 50 ? 9.961 -14.891 2.389 1 96.5 50 GLU B O 1
ATOM 1407 N N . ARG B 1 51 ? 11.883 -14.289 1.419 1 96.5 51 ARG B N 1
ATOM 1408 C CA . ARG B 1 51 ? 11.828 -12.953 2.002 1 96.5 51 ARG B CA 1
ATOM 1409 C C . ARG B 1 51 ? 10.688 -12.141 1.403 1 96.5 51 ARG B C 1
ATOM 1411 O O . ARG B 1 51 ? 9.961 -11.461 2.127 1 96.5 51 ARG B O 1
ATOM 1418 N N . PHE B 1 52 ? 10.531 -12.258 0.13 1 97.38 52 PHE B N 1
ATOM 1419 C CA . PHE B 1 52 ? 9.453 -11.562 -0.565 1 97.38 52 PHE B CA 1
ATOM 1420 C C . PHE B 1 52 ? 8.094 -12.07 -0.112 1 97.38 52 PHE B C 1
ATOM 1422 O O . PHE B 1 52 ? 7.156 -11.297 0.052 1 97.38 52 PHE B O 1
ATOM 1429 N N . ALA B 1 53 ? 8.008 -13.352 0.164 1 98.25 53 ALA B N 1
ATOM 1430 C CA . ALA B 1 53 ? 6.766 -13.938 0.662 1 98.25 53 ALA B CA 1
ATOM 1431 C C . ALA B 1 53 ? 6.395 -13.359 2.025 1 98.25 53 ALA B C 1
ATOM 1433 O O . ALA B 1 53 ? 5.223 -13.078 2.289 1 98.25 53 ALA B O 1
ATOM 1434 N N . ALA B 1 54 ? 7.363 -13.164 2.869 1 98.06 54 ALA B N 1
ATOM 1435 C CA . ALA B 1 54 ? 7.129 -12.594 4.191 1 98.06 54 ALA B CA 1
ATOM 1436 C C . ALA B 1 54 ? 6.566 -11.18 4.09 1 98.06 54 ALA B C 1
ATOM 1438 O O . ALA B 1 54 ? 5.602 -10.836 4.777 1 98.06 54 ALA B O 1
ATOM 1439 N N . ILE B 1 55 ? 7.133 -10.422 3.213 1 98 55 ILE B N 1
ATOM 1440 C CA . ILE B 1 55 ? 6.703 -9.039 3.018 1 98 55 ILE B CA 1
ATOM 1441 C C . ILE B 1 55 ? 5.309 -9.008 2.396 1 98 55 ILE B C 1
ATOM 1443 O O . ILE B 1 55 ? 4.438 -8.266 2.846 1 98 55 ILE B O 1
ATOM 1447 N N . THR B 1 56 ? 5.105 -9.828 1.39 1 98.38 56 THR B N 1
ATOM 1448 C CA . THR B 1 56 ? 3.807 -9.914 0.727 1 98.38 56 THR B CA 1
ATOM 1449 C C . THR B 1 56 ? 2.719 -10.312 1.719 1 98.38 56 THR B C 1
ATOM 1451 O O . THR B 1 56 ? 1.633 -9.734 1.725 1 98.38 56 THR B O 1
ATOM 1454 N N . SER B 1 57 ? 3.049 -11.273 2.568 1 98.31 57 SER B N 1
ATOM 1455 C CA . SER B 1 57 ? 2.105 -11.719 3.59 1 98.31 57 SER B CA 1
ATOM 1456 C C . SER B 1 57 ? 1.806 -10.602 4.586 1 98.31 57 SER B C 1
ATOM 1458 O O . SER B 1 57 ? 0.653 -10.414 4.98 1 98.31 57 SER B O 1
ATOM 1460 N N . ALA B 1 58 ? 2.838 -9.875 5 1 97.75 58 ALA B N 1
ATOM 1461 C CA . ALA B 1 58 ? 2.66 -8.766 5.934 1 97.75 58 ALA B CA 1
ATOM 1462 C C . ALA B 1 58 ? 1.768 -7.684 5.34 1 97.75 58 ALA B C 1
ATOM 1464 O O . ALA B 1 58 ? 0.874 -7.164 6.012 1 97.75 58 ALA B O 1
ATOM 1465 N N . ILE B 1 59 ? 1.957 -7.41 4.082 1 98.38 59 ILE B N 1
ATOM 1466 C CA . ILE B 1 59 ? 1.166 -6.402 3.383 1 98.38 59 ILE B CA 1
ATOM 1467 C C . ILE B 1 59 ? -0.288 -6.859 3.293 1 98.38 59 ILE B C 1
ATOM 1469 O O . ILE B 1 59 ? -1.207 -6.094 3.588 1 98.38 59 ILE B O 1
ATOM 1473 N N . THR B 1 60 ? -0.528 -8.07 2.969 1 97.81 60 THR B N 1
ATOM 1474 C CA . THR B 1 60 ? -1.873 -8.617 2.844 1 97.81 60 THR B CA 1
ATOM 1475 C C . THR B 1 60 ? -2.596 -8.594 4.188 1 97.81 60 THR B C 1
ATOM 1477 O O . THR B 1 60 ? -3.768 -8.219 4.262 1 97.81 60 THR B O 1
ATOM 1480 N N . SER B 1 61 ? -1.883 -9.016 5.195 1 97.12 61 SER B N 1
ATOM 1481 C CA . SER B 1 61 ? -2.463 -9.023 6.535 1 97.12 61 SER B CA 1
ATOM 1482 C C . SER B 1 61 ? -2.859 -7.617 6.973 1 97.12 61 SER B C 1
ATOM 1484 O O . SER B 1 61 ? -3.965 -7.406 7.48 1 97.12 61 SER B O 1
ATOM 1486 N N . LEU B 1 62 ? -1.971 -6.707 6.766 1 97.31 62 LEU B N 1
ATOM 1487 C CA . LEU B 1 62 ? -2.221 -5.324 7.164 1 97.31 62 LEU B CA 1
ATOM 1488 C C . LEU B 1 62 ? -3.389 -4.734 6.379 1 97.31 62 LEU B C 1
ATOM 1490 O O . LEU B 1 62 ? -4.23 -4.035 6.945 1 97.31 62 LEU B O 1
ATOM 1494 N N . ALA B 1 63 ? -3.441 -4.949 5.094 1 97.88 63 ALA B N 1
ATOM 1495 C CA . ALA B 1 63 ? -4.539 -4.473 4.258 1 97.88 63 ALA B CA 1
ATOM 1496 C C . ALA B 1 63 ? -5.871 -5.066 4.711 1 97.88 63 ALA B C 1
ATOM 1498 O O . ALA B 1 63 ? -6.891 -4.371 4.746 1 97.88 63 ALA B O 1
ATOM 1499 N N . GLY B 1 64 ? -5.863 -6.375 5.004 1 96.38 64 GLY B N 1
ATOM 1500 C CA . GLY B 1 64 ? -7.055 -7.008 5.543 1 96.38 64 GLY B CA 1
ATOM 1501 C C . GLY B 1 64 ? -7.535 -6.375 6.836 1 96.38 64 GLY B C 1
ATOM 1502 O O . GLY B 1 64 ? -8.734 -6.145 7.012 1 96.38 64 GLY B O 1
ATOM 1503 N N . GLY B 1 65 ? -6.609 -6.133 7.75 1 96.31 65 GLY B N 1
ATOM 1504 C CA . GLY B 1 65 ? -6.949 -5.445 8.984 1 96.31 65 GLY B CA 1
ATOM 1505 C C . GLY B 1 65 ? -7.562 -4.074 8.758 1 96.31 65 GLY B C 1
ATOM 1506 O O . GLY B 1 65 ? -8.547 -3.717 9.406 1 96.31 65 GLY B O 1
ATOM 1507 N N . ALA B 1 66 ? -6.98 -3.291 7.879 1 97.19 66 ALA B N 1
ATOM 1508 C CA . ALA B 1 66 ? -7.504 -1.969 7.547 1 97.19 66 ALA B CA 1
ATOM 1509 C C . ALA B 1 66 ? -8.898 -2.068 6.945 1 97.19 66 ALA B C 1
ATOM 1511 O O . ALA B 1 66 ? -9.781 -1.27 7.27 1 97.19 66 ALA B O 1
ATOM 1512 N N . SER B 1 67 ? -9.094 -2.986 6.062 1 97.12 67 SER B N 1
ATOM 1513 C CA . SER B 1 67 ? -10.391 -3.18 5.414 1 97.12 67 SER B CA 1
ATOM 1514 C C . SER B 1 67 ? -11.492 -3.406 6.441 1 97.12 67 SER B C 1
ATOM 1516 O O . SER B 1 67 ? -12.586 -2.846 6.32 1 97.12 67 SER B O 1
ATOM 1518 N N . ARG B 1 68 ? -11.227 -4.277 7.367 1 95.5 68 ARG B N 1
ATOM 1519 C CA . ARG B 1 68 ? -12.195 -4.586 8.406 1 95.5 68 ARG B CA 1
ATOM 1520 C C . ARG B 1 68 ? -12.477 -3.365 9.281 1 95.5 68 ARG B C 1
ATOM 1522 O O . ARG B 1 68 ? -13.633 -3.062 9.586 1 95.5 68 ARG B O 1
ATOM 1529 N N . LEU B 1 69 ? -11.469 -2.689 9.594 1 93.5 69 LEU B N 1
ATOM 1530 C CA . LEU B 1 69 ? -11.586 -1.534 10.477 1 93.5 69 LEU B CA 1
ATOM 1531 C C . LEU B 1 69 ? -12.445 -0.448 9.852 1 93.5 69 LEU B C 1
ATOM 1533 O O . LEU B 1 69 ? -13.219 0.219 10.539 1 93.5 69 LEU B O 1
ATOM 1537 N N . TYR B 1 70 ? -12.359 -0.278 8.484 1 94.69 70 TYR B N 1
ATOM 1538 C CA . TYR B 1 70 ? -13.023 0.842 7.82 1 94.69 70 TYR B CA 1
ATOM 1539 C C . TYR B 1 70 ? -14.172 0.359 6.953 1 94.69 70 TYR B C 1
ATOM 1541 O O . TYR B 1 70 ? -14.758 1.14 6.199 1 94.69 70 TYR B O 1
ATOM 1549 N N . GLN B 1 71 ? -14.445 -0.917 7.027 1 94.75 71 GLN B N 1
ATOM 1550 C CA . GLN B 1 71 ? -15.555 -1.524 6.297 1 94.75 71 GLN B CA 1
ATOM 1551 C C . GLN B 1 71 ? -15.453 -1.241 4.801 1 94.75 71 GLN B C 1
ATOM 1553 O O . GLN B 1 71 ? -16.422 -0.807 4.18 1 94.75 71 GLN B O 1
ATOM 1558 N N . MET B 1 72 ? -14.312 -1.502 4.273 1 96.06 72 MET B N 1
ATOM 1559 C CA . MET B 1 72 ? -14.023 -1.126 2.891 1 96.06 72 MET B CA 1
ATOM 1560 C C . MET B 1 72 ? -14.172 -2.322 1.958 1 96.06 72 MET B C 1
ATOM 1562 O O . MET B 1 72 ? -13.82 -2.246 0.78 1 96.06 72 MET B O 1
ATOM 1566 N N . GLY B 1 73 ? -14.641 -3.539 2.424 1 96.31 73 GLY B N 1
ATOM 1567 C CA . GLY B 1 73 ? -14.766 -4.734 1.605 1 96.31 73 GLY B CA 1
ATOM 1568 C C . GLY B 1 73 ? -13.445 -5.441 1.373 1 96.31 73 GLY B C 1
ATOM 1569 O O . GLY B 1 73 ? -12.523 -5.324 2.186 1 96.31 73 GLY B O 1
ATOM 1570 N N . TYR B 1 74 ? -13.352 -6.191 0.349 1 94.88 74 TYR B N 1
ATOM 1571 C CA . TYR B 1 74 ? -12.133 -6.961 0.098 1 94.88 74 TYR B CA 1
ATOM 1572 C C . TYR B 1 74 ? -11.039 -6.074 -0.484 1 94.88 74 TYR B C 1
ATOM 1574 O O . TYR B 1 74 ? -11.32 -5.02 -1.057 1 94.88 74 TYR B O 1
ATOM 1582 N N . THR B 1 75 ? -9.875 -6.465 -0.238 1 96.94 75 THR B N 1
ATOM 1583 C CA . THR B 1 75 ? -8.719 -5.773 -0.802 1 96.94 75 THR B CA 1
ATOM 1584 C C . THR B 1 75 ? -8.461 -6.23 -2.236 1 96.94 75 THR B C 1
ATOM 1586 O O . THR B 1 75 ? -8.359 -7.43 -2.5 1 96.94 75 THR B O 1
ATOM 1589 N N . ASN B 1 76 ? -8.367 -5.305 -3.162 1 96.94 76 ASN B N 1
ATOM 1590 C CA . ASN B 1 76 ? -7.992 -5.629 -4.535 1 96.94 76 ASN B CA 1
ATOM 1591 C C . ASN B 1 76 ? -6.477 -5.707 -4.703 1 96.94 76 ASN B C 1
ATOM 1593 O O . ASN B 1 76 ? -5.945 -6.73 -5.133 1 96.94 76 ASN B O 1
ATOM 1597 N N . LYS B 1 77 ? -5.824 -4.652 -4.309 1 98.12 77 LYS B N 1
ATOM 1598 C CA . LYS B 1 77 ? -4.371 -4.621 -4.441 1 98.12 77 LYS B CA 1
ATOM 1599 C C . LYS B 1 77 ? -3.764 -3.514 -3.582 1 98.12 77 LYS B C 1
ATOM 1601 O O . LYS B 1 77 ? -4.473 -2.611 -3.131 1 98.12 77 LYS B O 1
ATOM 1606 N N . VAL B 1 78 ? -2.488 -3.623 -3.346 1 98.62 78 VAL B N 1
ATOM 1607 C CA . VAL B 1 78 ? -1.643 -2.639 -2.682 1 98.62 78 VAL B CA 1
ATOM 1608 C C . VAL B 1 78 ? -0.498 -2.232 -3.607 1 98.62 78 VAL B C 1
ATOM 1610 O O . VAL B 1 78 ? 0.122 -3.084 -4.25 1 98.62 78 VAL B O 1
ATOM 1613 N N . ILE B 1 79 ? -0.272 -0.927 -3.666 1 98.69 79 ILE B N 1
ATOM 1614 C CA . ILE B 1 79 ? 0.85 -0.405 -4.438 1 98.69 79 ILE B CA 1
ATOM 1615 C C . ILE B 1 79 ? 1.746 0.443 -3.537 1 98.69 79 ILE B C 1
ATOM 1617 O O . ILE B 1 79 ? 1.274 1.375 -2.883 1 98.69 79 ILE B O 1
ATOM 1621 N N . ILE B 1 80 ? 2.963 0.093 -3.457 1 98.69 80 ILE B N 1
ATOM 1622 C CA . ILE B 1 80 ? 3.949 0.922 -2.773 1 98.69 80 ILE B CA 1
ATOM 1623 C C . ILE B 1 80 ? 4.883 1.565 -3.799 1 98.69 80 ILE B C 1
ATOM 1625 O O . ILE B 1 80 ? 5.5 0.869 -4.605 1 98.69 80 ILE B O 1
ATOM 1629 N N . ASP B 1 81 ? 4.941 2.844 -3.777 1 98.19 81 ASP B N 1
ATOM 1630 C CA . ASP B 1 81 ? 5.773 3.678 -4.641 1 98.19 81 ASP B CA 1
ATOM 1631 C C . ASP B 1 81 ? 7.07 4.078 -3.936 1 98.19 81 ASP B C 1
ATOM 1633 O O . ASP B 1 81 ? 7.039 4.809 -2.945 1 98.19 81 ASP B O 1
ATOM 1637 N N . PHE B 1 82 ? 8.203 3.627 -4.504 1 97.75 82 PHE B N 1
ATOM 1638 C CA . PHE B 1 82 ? 9.516 3.959 -3.961 1 97.75 82 PHE B CA 1
ATOM 1639 C C . PHE B 1 82 ? 10.281 4.871 -4.914 1 97.75 82 PHE B C 1
ATOM 1641 O O . PHE B 1 82 ? 9.852 5.098 -6.047 1 97.75 82 PHE B O 1
ATOM 1648 N N . GLU B 1 83 ? 11.328 5.359 -4.418 1 97.19 83 GLU B N 1
ATOM 1649 C CA . GLU B 1 83 ? 12.227 6.199 -5.203 1 97.19 83 GLU B CA 1
ATOM 1650 C C . GLU B 1 83 ? 12.766 5.445 -6.418 1 97.19 83 GLU B C 1
ATOM 1652 O O . GLU B 1 83 ? 12.844 6.004 -7.516 1 97.19 83 GLU B O 1
ATOM 1657 N N . HIS B 1 84 ? 13.016 4.113 -6.289 1 97.75 84 HIS B N 1
ATOM 1658 C CA . HIS B 1 84 ? 13.742 3.418 -7.344 1 97.75 84 HIS B CA 1
ATOM 1659 C C . HIS B 1 84 ? 12.922 2.252 -7.898 1 97.75 84 HIS B C 1
ATOM 1661 O O . HIS B 1 84 ? 13.453 1.411 -8.625 1 97.75 84 HIS B O 1
ATOM 1667 N N . GLY B 1 85 ? 11.594 2.172 -7.559 1 98 85 GLY B N 1
ATOM 1668 C CA . GLY B 1 85 ? 10.773 1.078 -8.062 1 98 85 GLY B CA 1
ATOM 1669 C C . GLY B 1 85 ? 9.438 0.961 -7.359 1 98 85 GLY B C 1
ATOM 1670 O O . GLY B 1 85 ? 9 1.895 -6.684 1 98 85 GLY B O 1
ATOM 1671 N N . TYR B 1 86 ? 8.797 -0.226 -7.57 1 98.56 86 TYR B N 1
ATOM 1672 C CA . TYR B 1 86 ? 7.461 -0.472 -7.027 1 98.56 86 TYR B CA 1
ATOM 1673 C C . TYR B 1 86 ? 7.367 -1.871 -6.43 1 98.56 86 TYR B C 1
ATOM 1675 O O . TYR B 1 86 ? 8.055 -2.793 -6.879 1 98.56 86 TYR B O 1
ATOM 1683 N N . LEU B 1 87 ? 6.578 -1.971 -5.48 1 98.69 87 LEU B N 1
ATOM 1684 C CA . LEU B 1 87 ? 6.102 -3.246 -4.953 1 98.69 87 LEU B CA 1
ATOM 1685 C C . LEU B 1 87 ? 4.578 -3.32 -5.004 1 98.69 87 LEU B C 1
ATOM 1687 O O . LEU B 1 87 ? 3.893 -2.408 -4.539 1 98.69 87 LEU B O 1
ATOM 1691 N N . LEU B 1 88 ? 4.043 -4.301 -5.648 1 98.81 88 LEU B N 1
ATOM 1692 C CA . LEU B 1 88 ? 2.598 -4.484 -5.754 1 98.81 88 LEU B CA 1
ATOM 1693 C C . LEU B 1 88 ? 2.176 -5.836 -5.188 1 98.81 88 LEU B C 1
ATOM 1695 O O . LEU B 1 88 ? 2.889 -6.828 -5.348 1 98.81 88 LEU B O 1
ATOM 1699 N N . VAL B 1 89 ? 1.094 -5.852 -4.566 1 98.75 89 VAL B N 1
ATOM 1700 C CA . VAL B 1 89 ? 0.483 -7.074 -4.055 1 98.75 89 VAL B CA 1
ATOM 1701 C C . VAL B 1 89 ? -0.995 -7.113 -4.438 1 98.75 89 VAL B C 1
ATOM 1703 O O . VAL B 1 89 ? -1.729 -6.152 -4.195 1 98.75 89 VAL B O 1
ATOM 1706 N N . ALA B 1 90 ? -1.439 -8.18 -5.035 1 98.5 90 ALA B N 1
ATOM 1707 C CA . ALA B 1 90 ? -2.844 -8.312 -5.41 1 98.5 90 ALA B CA 1
ATOM 1708 C C . ALA B 1 90 ? -3.432 -9.617 -4.863 1 98.5 90 ALA B C 1
ATOM 1710 O O . ALA B 1 90 ? -2.746 -10.641 -4.805 1 98.5 90 ALA B O 1
ATOM 1711 N N . THR B 1 91 ? -4.68 -9.508 -4.527 1 97.19 91 THR B N 1
ATOM 1712 C CA . THR B 1 91 ? -5.391 -10.711 -4.109 1 97.19 91 THR B CA 1
ATOM 1713 C C . THR B 1 91 ? -5.703 -11.602 -5.309 1 97.19 91 THR B C 1
ATOM 1715 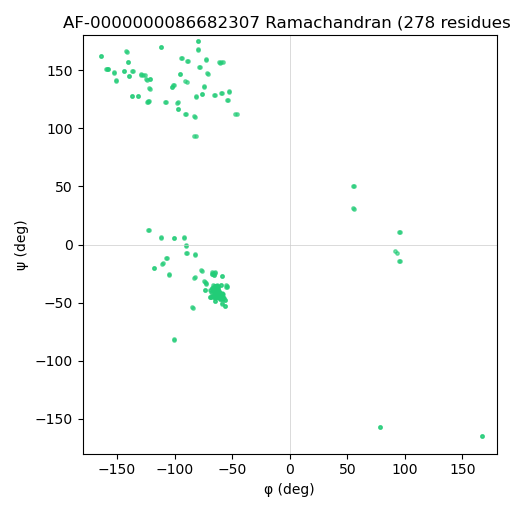O O . THR B 1 91 ? -6.105 -11.109 -6.363 1 97.19 91 THR B O 1
ATOM 1718 N N . ILE B 1 92 ? -5.492 -12.852 -5.172 1 96.56 92 ILE B N 1
ATOM 1719 C CA . ILE B 1 92 ? -5.855 -13.805 -6.215 1 96.56 92 ILE B CA 1
ATOM 1720 C C . ILE B 1 92 ? -7.176 -14.484 -5.855 1 96.56 92 ILE B C 1
ATOM 1722 O O . ILE B 1 92 ? -8.211 -14.188 -6.449 1 96.56 92 ILE B O 1
ATOM 1726 N N . SER B 1 93 ? -7.184 -15.523 -5 1 89.44 93 SER B N 1
ATOM 1727 C CA . SER B 1 93 ? -8.344 -16.234 -4.484 1 89.44 93 SER B CA 1
ATOM 1728 C C . SER B 1 93 ? -8.055 -16.844 -3.115 1 89.44 93 SER B C 1
ATOM 1730 O O . SER B 1 93 ? -6.91 -17.172 -2.805 1 89.44 93 SER B O 1
ATOM 1732 N N . ALA B 1 94 ? -9.133 -16.891 -2.373 1 82.56 94 ALA B N 1
ATOM 1733 C CA . ALA B 1 94 ? -9.102 -17.594 -1.095 1 82.56 94 ALA B CA 1
ATOM 1734 C C . ALA B 1 94 ? -7.992 -17.047 -0.197 1 82.56 94 ALA B C 1
ATOM 1736 O O . ALA B 1 94 ? -7.281 -17.828 0.452 1 82.56 94 ALA B O 1
ATOM 1737 N N . GLY B 1 95 ? -7.66 -15.766 -0.333 1 89.88 95 GLY B N 1
ATOM 1738 C CA . GLY B 1 95 ? -6.68 -15.148 0.547 1 89.88 95 GLY B CA 1
ATOM 1739 C C . GLY B 1 95 ? -5.266 -15.227 0.004 1 89.88 95 GLY B C 1
ATOM 1740 O O . GLY B 1 95 ? -4.336 -14.68 0.603 1 89.88 95 GLY B O 1
ATOM 1741 N N . SER B 1 96 ? -5.094 -15.938 -1.121 1 97.12 96 SER B N 1
ATOM 1742 C CA . SER B 1 96 ? -3.783 -15.945 -1.765 1 97.12 96 SER B CA 1
ATOM 1743 C C . SER B 1 96 ? -3.488 -14.617 -2.443 1 97.12 96 SER B C 1
ATOM 1745 O O . SER B 1 96 ? -4.406 -13.836 -2.717 1 97.12 96 SER B O 1
ATOM 1747 N N . ALA B 1 97 ? -2.154 -14.43 -2.65 1 98.44 97 ALA B N 1
ATOM 1748 C CA . ALA B 1 97 ? -1.787 -13.125 -3.195 1 98.44 97 ALA B CA 1
ATOM 1749 C C . ALA B 1 97 ? -0.619 -13.242 -4.172 1 98.44 97 ALA B C 1
ATOM 1751 O O . ALA B 1 97 ? 0.189 -14.172 -4.07 1 98.44 97 ALA B O 1
ATOM 1752 N N . LEU B 1 98 ? -0.602 -12.391 -5.102 1 98.69 98 LEU B N 1
ATOM 1753 C CA . LEU B 1 98 ? 0.504 -12.18 -6.027 1 98.69 98 LEU B CA 1
ATOM 1754 C C . LEU B 1 98 ? 1.374 -11.008 -5.574 1 98.69 98 LEU B C 1
ATOM 1756 O O . LEU B 1 98 ? 0.866 -9.914 -5.309 1 98.69 98 LEU B O 1
ATOM 1760 N N . GLY B 1 99 ? 2.648 -11.227 -5.352 1 98.69 99 GLY B N 1
ATOM 1761 C CA . GLY B 1 99 ? 3.621 -10.18 -5.098 1 98.69 99 GLY B CA 1
ATOM 1762 C C . GLY B 1 99 ? 4.488 -9.859 -6.301 1 98.69 99 GLY B C 1
ATOM 1763 O O . GLY B 1 99 ? 5.016 -10.766 -6.949 1 98.69 99 GLY B O 1
ATOM 1764 N N . VAL B 1 100 ? 4.703 -8.586 -6.594 1 98.75 100 VAL B N 1
ATOM 1765 C CA . VAL B 1 100 ? 5.414 -8.172 -7.801 1 98.75 100 VAL B CA 1
ATOM 1766 C C . VAL B 1 100 ? 6.391 -7.043 -7.465 1 98.75 100 VAL B C 1
ATOM 1768 O O . VAL B 1 100 ? 6.02 -6.074 -6.793 1 98.75 100 VAL B O 1
ATOM 1771 N N . LEU B 1 101 ? 7.598 -7.195 -7.84 1 98.31 101 LEU B N 1
ATOM 1772 C CA . LEU B 1 101 ? 8.57 -6.109 -7.844 1 98.31 101 LEU B CA 1
ATOM 1773 C C . LEU B 1 101 ? 8.758 -5.555 -9.258 1 98.31 101 LEU B C 1
ATOM 1775 O O . LEU B 1 101 ? 8.828 -6.32 -10.219 1 98.31 101 LEU B O 1
ATOM 1779 N N . ALA B 1 102 ? 8.82 -4.258 -9.367 1 98.44 102 ALA B N 1
ATOM 1780 C CA . ALA B 1 102 ? 8.938 -3.627 -10.68 1 98.44 102 ALA B CA 1
ATOM 1781 C C . ALA B 1 102 ? 9.891 -2.432 -10.625 1 98.44 102 ALA B C 1
ATOM 1783 O O . ALA B 1 102 ? 10.078 -1.829 -9.57 1 98.44 102 ALA B O 1
ATOM 1784 N N . SER B 1 103 ? 10.422 -2.098 -11.781 1 97.5 103 SER B N 1
ATOM 1785 C CA . SER B 1 103 ? 11.375 -0.994 -11.883 1 97.5 103 SER B CA 1
ATOM 1786 C C . SER B 1 103 ? 10.656 0.351 -11.906 1 97.5 103 SER B C 1
ATOM 1788 O O . SER B 1 103 ? 9.438 0.408 -12.102 1 97.5 103 SER B O 1
ATOM 1790 N N . ARG B 1 104 ? 11.438 1.42 -11.75 1 96.88 104 ARG B N 1
ATOM 1791 C CA . ARG B 1 104 ? 10.898 2.775 -11.703 1 96.88 104 ARG B CA 1
ATOM 1792 C C . ARG B 1 104 ? 10.328 3.186 -13.055 1 96.88 104 ARG B C 1
ATOM 1794 O O . ARG B 1 104 ? 9.391 3.984 -13.125 1 96.88 104 ARG B O 1
ATOM 1801 N N . ARG B 1 105 ? 10.781 2.625 -14.141 1 96.56 105 ARG B N 1
ATOM 1802 C CA . ARG B 1 105 ? 10.383 3.01 -15.492 1 96.56 105 ARG B CA 1
ATOM 1803 C C . ARG B 1 105 ? 9.164 2.205 -15.953 1 96.56 105 ARG B C 1
ATOM 1805 O O . ARG B 1 105 ? 8.609 2.471 -17.016 1 96.56 105 ARG B O 1
ATOM 1812 N N . ALA B 1 106 ? 8.695 1.322 -15.102 1 97.12 106 ALA B N 1
ATOM 1813 C CA . ALA B 1 106 ? 7.582 0.46 -15.492 1 97.12 106 ALA B CA 1
ATOM 1814 C C . ALA B 1 106 ? 6.277 1.249 -15.562 1 97.12 106 ALA B C 1
ATOM 1816 O O . ALA B 1 106 ? 6.07 2.193 -14.797 1 97.12 106 ALA B O 1
ATOM 1817 N N . ASP B 1 107 ? 5.465 0.854 -16.438 1 97.44 107 ASP B N 1
ATOM 1818 C CA . ASP B 1 107 ? 4.117 1.408 -16.531 1 97.44 107 ASP B CA 1
ATOM 1819 C C . ASP B 1 107 ? 3.176 0.725 -15.539 1 97.44 107 ASP B C 1
ATOM 1821 O O . ASP B 1 107 ? 2.775 -0.422 -15.75 1 97.44 107 ASP B O 1
ATOM 1825 N N . LEU B 1 108 ? 2.777 1.421 -14.555 1 96.62 108 LEU B N 1
ATOM 1826 C CA . LEU B 1 108 ? 1.976 0.862 -13.469 1 96.62 108 LEU B CA 1
ATOM 1827 C C . LEU B 1 108 ? 0.6 0.439 -13.977 1 96.62 108 LEU B C 1
ATOM 1829 O O . LEU B 1 108 ? 0.029 -0.539 -13.484 1 96.62 108 LEU B O 1
ATOM 1833 N N . GLY B 1 109 ? 0.109 1.248 -14.867 1 96.31 109 GLY B N 1
ATOM 1834 C CA . GLY B 1 109 ? -1.166 0.864 -15.453 1 96.31 109 GLY B CA 1
ATOM 1835 C C . GLY B 1 109 ? -1.124 -0.487 -16.141 1 96.31 109 GLY B C 1
ATOM 1836 O O . GLY B 1 109 ? -2.018 -1.314 -15.953 1 96.31 109 GLY B O 1
ATOM 1837 N N . THR B 1 110 ? -0.095 -0.709 -16.891 1 97.56 110 THR B N 1
ATOM 1838 C CA . THR B 1 110 ? 0.086 -1.977 -17.578 1 97.56 110 THR B CA 1
ATOM 1839 C C . THR B 1 110 ? 0.295 -3.117 -16.594 1 97.56 110 THR B C 1
ATOM 1841 O O . THR B 1 110 ? -0.31 -4.184 -16.719 1 97.56 110 THR B O 1
ATOM 1844 N N . ILE B 1 111 ? 1.117 -2.9 -15.617 1 98.31 111 ILE B N 1
ATOM 1845 C CA . ILE B 1 111 ? 1.396 -3.939 -14.625 1 98.31 111 ILE B CA 1
ATOM 1846 C C . ILE B 1 111 ? 0.114 -4.297 -13.883 1 98.31 111 ILE B C 1
ATOM 1848 O O . ILE B 1 111 ? -0.211 -5.477 -13.719 1 98.31 111 ILE B O 1
ATOM 1852 N N . ALA B 1 112 ? -0.665 -3.279 -13.469 1 97.31 112 ALA B N 1
ATOM 1853 C CA . ALA B 1 112 ? -1.909 -3.51 -12.734 1 97.31 112 ALA B CA 1
ATOM 1854 C C . ALA B 1 112 ? -2.902 -4.301 -13.586 1 97.31 112 ALA B C 1
ATOM 1856 O O . ALA B 1 112 ? -3.594 -5.188 -13.078 1 97.31 112 ALA B O 1
ATOM 1857 N N . TYR B 1 113 ? -2.883 -3.961 -14.836 1 97.19 113 TYR B N 1
ATOM 1858 C CA . TYR B 1 113 ? -3.766 -4.68 -15.75 1 97.19 113 TYR B CA 1
ATOM 1859 C C . TYR B 1 113 ? -3.369 -6.148 -15.852 1 97.19 113 TYR B C 1
ATOM 1861 O O . TYR B 1 113 ? -4.211 -7.035 -15.711 1 97.19 113 TYR B O 1
ATOM 1869 N N . GLU B 1 114 ? -2.107 -6.375 -16.062 1 98.38 114 GLU B N 1
ATOM 1870 C CA . GLU B 1 114 ? -1.606 -7.738 -16.203 1 98.38 114 GLU B CA 1
ATOM 1871 C C . GLU B 1 114 ? -1.804 -8.531 -14.914 1 98.38 114 GLU B C 1
ATOM 1873 O O . GLU B 1 114 ? -2.068 -9.734 -14.953 1 98.38 114 GLU B O 1
ATOM 1878 N N . MET B 1 115 ? -1.67 -7.891 -13.797 1 98.5 115 MET B N 1
ATOM 1879 C CA . MET B 1 115 ? -1.911 -8.547 -12.516 1 98.5 115 MET B CA 1
ATOM 1880 C C . MET B 1 115 ? -3.369 -8.977 -12.391 1 98.5 115 MET B C 1
ATOM 1882 O O . MET B 1 115 ? -3.658 -10.055 -11.867 1 98.5 115 MET B O 1
ATOM 1886 N N . ALA B 1 116 ? -4.273 -8.086 -12.852 1 97.12 116 ALA B N 1
ATOM 1887 C CA . ALA B 1 116 ? -5.691 -8.438 -12.82 1 97.12 116 ALA B CA 1
ATOM 1888 C C . ALA B 1 116 ? -5.977 -9.664 -13.672 1 97.12 116 ALA B C 1
ATOM 1890 O O . ALA B 1 116 ? -6.707 -10.562 -13.258 1 97.12 116 ALA B O 1
ATOM 1891 N N . VAL B 1 117 ? -5.402 -9.656 -14.875 1 97.81 117 VAL B N 1
ATOM 1892 C CA . VAL B 1 117 ? -5.551 -10.797 -15.781 1 97.81 117 VAL B CA 1
ATOM 1893 C C . VAL B 1 117 ? -5.016 -12.062 -15.109 1 97.81 117 VAL B C 1
ATOM 1895 O O . VAL B 1 117 ? -5.688 -13.094 -15.102 1 97.81 117 VAL B O 1
ATOM 1898 N N . PHE B 1 118 ? -3.855 -11.938 -14.539 1 97.94 118 PHE B N 1
ATOM 1899 C CA . PHE B 1 118 ? -3.24 -13.062 -13.844 1 97.94 118 PHE B CA 1
ATOM 1900 C C . PHE B 1 118 ? -4.137 -13.555 -12.719 1 97.94 118 PHE B C 1
ATOM 1902 O O . PHE B 1 118 ? -4.375 -14.758 -12.586 1 97.94 118 PHE B O 1
ATOM 1909 N N . ALA B 1 119 ? -4.559 -12.633 -11.906 1 97.19 119 ALA B N 1
ATOM 1910 C CA . ALA B 1 119 ? -5.371 -12.992 -10.75 1 97.19 119 ALA B CA 1
ATOM 1911 C C . ALA B 1 119 ? -6.637 -13.734 -11.172 1 97.19 119 ALA B C 1
ATOM 1913 O O . ALA B 1 119 ? -7.043 -14.703 -10.531 1 97.19 119 ALA B O 1
ATOM 1914 N N . ASN B 1 120 ? -7.227 -13.227 -12.211 1 96.31 120 ASN B N 1
ATOM 1915 C CA . ASN B 1 120 ? -8.438 -13.859 -12.719 1 96.31 120 ASN B CA 1
ATOM 1916 C C . ASN B 1 120 ? -8.172 -15.266 -13.234 1 96.31 120 ASN B C 1
ATOM 1918 O O . ASN B 1 120 ? -8.883 -16.203 -12.875 1 96.31 120 ASN B O 1
ATOM 1922 N N . ARG B 1 121 ? -7.141 -15.5 -14 1 96.19 121 ARG B N 1
ATOM 1923 C CA . ARG B 1 121 ? -6.793 -16.797 -14.555 1 96.19 121 ARG B CA 1
ATOM 1924 C C . ARG B 1 121 ? -6.34 -17.766 -13.461 1 96.19 121 ARG B C 1
ATOM 1926 O O . ARG B 1 121 ? -6.777 -18.922 -13.414 1 96.19 121 ARG B O 1
ATOM 1933 N N . ALA B 1 122 ? -5.496 -17.297 -12.578 1 96.5 122 ALA B N 1
ATOM 1934 C CA . ALA B 1 122 ? -4.969 -18.109 -11.484 1 96.5 122 ALA B CA 1
ATOM 1935 C C . ALA B 1 122 ? -6.074 -18.5 -10.508 1 96.5 122 ALA B C 1
ATOM 1937 O O . ALA B 1 122 ? -6.082 -19.609 -9.984 1 96.5 122 ALA B O 1
ATOM 1938 N N . GLY B 1 123 ? -6.945 -17.531 -10.266 1 93.88 123 GLY B N 1
ATOM 1939 C CA . GLY B 1 123 ? -8.031 -17.781 -9.336 1 93.88 123 GLY B CA 1
ATOM 1940 C C . GLY B 1 123 ? -8.922 -18.938 -9.734 1 93.88 123 GLY B C 1
ATOM 1941 O O . GLY B 1 123 ? -9.484 -19.625 -8.883 1 93.88 123 GLY B O 1
ATOM 1942 N N . ARG B 1 124 ? -9 -19.203 -11 1 92.12 124 ARG B N 1
ATOM 1943 C CA . ARG B 1 124 ? -9.859 -20.266 -11.523 1 92.12 124 ARG B CA 1
ATOM 1944 C C . ARG B 1 124 ? -9.242 -21.641 -11.289 1 92.12 124 ARG B C 1
ATOM 1946 O O . ARG B 1 124 ? -9.953 -22.641 -11.219 1 92.12 124 ARG B O 1
ATOM 1953 N N . VAL B 1 125 ? -7.961 -21.656 -11.133 1 92.44 125 VAL B N 1
ATOM 1954 C CA . VAL B 1 125 ? -7.305 -22.969 -11.07 1 92.44 125 VAL B CA 1
ATOM 1955 C C . VAL B 1 125 ? -6.797 -23.219 -9.656 1 92.44 125 VAL B C 1
ATOM 1957 O O . VAL B 1 125 ? -6.492 -24.359 -9.297 1 92.44 125 VAL B O 1
ATOM 1960 N N . LEU B 1 126 ? -6.73 -22.172 -8.898 1 94.56 126 LEU B N 1
ATOM 1961 C CA . LEU B 1 126 ? -6.105 -22.297 -7.582 1 94.56 126 LEU B CA 1
ATOM 1962 C C . LEU B 1 126 ? -7.09 -22.844 -6.559 1 94.56 126 LEU B C 1
ATOM 1964 O O . LEU B 1 126 ? -7.832 -22.094 -5.93 1 94.56 126 LEU B O 1
ATOM 1968 N N . THR B 1 127 ? -7.094 -24.094 -6.379 1 94.06 127 THR B N 1
ATOM 1969 C CA . THR B 1 127 ? -7.906 -24.766 -5.367 1 94.06 127 THR B CA 1
ATOM 1970 C C . THR B 1 127 ? -7.105 -24.969 -4.082 1 94.06 127 THR B C 1
ATOM 1972 O O . THR B 1 127 ? -5.875 -24.906 -4.094 1 94.06 127 THR B O 1
ATOM 1975 N N . PRO B 1 128 ? -7.824 -25.188 -2.992 1 94.12 128 PRO B N 1
ATOM 1976 C CA . PRO B 1 128 ? -7.109 -25.484 -1.753 1 94.12 128 PRO B CA 1
ATOM 1977 C C . PRO B 1 128 ? -6.156 -26.672 -1.897 1 94.12 128 PRO B C 1
ATOM 1979 O O . PRO B 1 128 ? -5.055 -26.656 -1.342 1 94.12 128 PRO B O 1
ATOM 1982 N N . GLN B 1 129 ? -6.586 -27.625 -2.664 1 94.31 129 GLN B N 1
ATOM 1983 C CA . GLN B 1 129 ? -5.738 -28.781 -2.898 1 94.31 129 GLN B CA 1
ATOM 1984 C C . GLN B 1 129 ? -4.484 -28.406 -3.68 1 94.31 129 GLN B C 1
ATOM 1986 O O . GLN B 1 129 ? -3.387 -28.859 -3.363 1 94.31 129 GLN B O 1
ATOM 1991 N N . LEU B 1 130 ? -4.668 -27.594 -4.688 1 95.88 130 LEU B N 1
ATOM 1992 C CA . LEU B 1 130 ? -3.527 -27.156 -5.484 1 95.88 130 LEU B CA 1
ATOM 1993 C C . LEU B 1 130 ? -2.572 -26.312 -4.652 1 95.88 130 LEU B C 1
ATOM 1995 O O . LEU B 1 130 ? -1.352 -26.438 -4.785 1 95.88 130 LEU B O 1
ATOM 1999 N N . ILE B 1 131 ? -3.07 -25.516 -3.785 1 95.81 131 ILE B N 1
ATOM 2000 C CA . ILE B 1 131 ? -2.25 -24.688 -2.91 1 95.81 131 ILE B CA 1
ATOM 2001 C C . ILE B 1 131 ? -1.362 -25.578 -2.041 1 95.81 131 ILE B C 1
ATOM 2003 O O . ILE B 1 131 ? -0.163 -25.328 -1.906 1 95.81 131 ILE B O 1
ATOM 2007 N N . ASP B 1 132 ? -1.968 -26.594 -1.497 1 95 132 ASP B N 1
ATOM 2008 C CA . ASP B 1 132 ? -1.209 -27.516 -0.659 1 95 132 ASP B CA 1
ATOM 2009 C C . ASP B 1 132 ? -0.093 -28.203 -1.454 1 95 132 ASP B C 1
ATOM 2011 O O . ASP B 1 132 ? 1.025 -28.344 -0.958 1 95 132 ASP B O 1
ATOM 2015 N N . GLU B 1 133 ? -0.423 -28.547 -2.637 1 95.94 133 GLU B N 1
ATOM 2016 C CA . GLU B 1 133 ? 0.569 -29.188 -3.5 1 95.94 133 GLU B CA 1
ATOM 2017 C C . GLU B 1 133 ? 1.717 -28.234 -3.816 1 95.94 133 GLU B C 1
ATOM 2019 O O . GLU B 1 133 ? 2.887 -28.609 -3.74 1 95.94 133 GLU B O 1
ATOM 2024 N N . LEU B 1 134 ? 1.378 -27.047 -4.141 1 95.94 134 LEU B N 1
ATOM 2025 C CA . LEU B 1 134 ? 2.371 -26.047 -4.516 1 95.94 134 LEU B CA 1
ATOM 2026 C C . LEU B 1 134 ? 3.262 -25.688 -3.33 1 95.94 134 LEU B C 1
ATOM 2028 O O . LEU B 1 134 ? 4.477 -25.547 -3.482 1 95.94 134 LEU B O 1
ATOM 2032 N N . LYS B 1 135 ? 2.703 -25.672 -2.182 1 94.25 135 LYS B N 1
ATOM 2033 C CA . LYS B 1 135 ? 3.459 -25.406 -0.961 1 94.25 135 LYS B CA 1
ATOM 2034 C C . LYS B 1 135 ? 4.527 -26.469 -0.734 1 94.25 135 LYS B C 1
ATOM 2036 O O . LYS B 1 135 ? 5.672 -26.156 -0.405 1 94.25 135 LYS B O 1
ATOM 2041 N N . ASN B 1 136 ? 4.145 -27.609 -0.965 1 91.94 136 ASN B N 1
ATOM 2042 C CA . ASN B 1 136 ? 5.047 -28.734 -0.742 1 91.94 136 ASN B CA 1
ATOM 2043 C C . ASN B 1 136 ? 6.133 -28.797 -1.812 1 91.94 136 ASN B C 1
ATOM 2045 O O . ASN B 1 136 ? 7.258 -29.219 -1.537 1 91.94 136 ASN B O 1
ATOM 2049 N N . SER B 1 137 ? 5.812 -28.391 -2.975 1 89.69 137 SER B N 1
ATOM 2050 C CA . SER B 1 137 ? 6.762 -28.438 -4.078 1 89.69 137 SER B CA 1
ATOM 2051 C C . SER B 1 137 ? 7.836 -27.359 -3.932 1 89.69 137 SER B C 1
ATOM 2053 O O . SER B 1 137 ? 9.008 -27.609 -4.223 1 89.69 137 SER B O 1
ATOM 2055 N N . VAL B 1 138 ? 7.422 -26.219 -3.5 1 87.81 138 VAL B N 1
ATOM 2056 C CA . VAL B 1 138 ? 8.383 -25.141 -3.357 1 87.81 138 VAL B CA 1
ATOM 2057 C C . VAL B 1 138 ? 9.289 -25.406 -2.156 1 87.81 138 VAL B C 1
ATOM 2059 O O . VAL B 1 138 ? 10.469 -25.062 -2.176 1 87.81 138 VAL B O 1
ATOM 2062 N N . ALA B 1 139 ? 8.766 -26 -1.169 1 78.38 139 ALA B N 1
ATOM 2063 C CA . ALA B 1 139 ? 9.547 -26.344 0.013 1 78.38 139 ALA B CA 1
ATOM 2064 C C . ALA B 1 139 ? 10.594 -27.406 -0.316 1 78.38 139 ALA B C 1
ATOM 2066 O O . ALA B 1 139 ? 11.609 -27.516 0.373 1 78.38 139 ALA B O 1
ATOM 2067 N N . ALA B 1 140 ? 10.359 -28.188 -1.346 1 72.56 140 ALA B N 1
ATOM 2068 C CA . ALA B 1 140 ? 11.227 -29.312 -1.678 1 72.56 140 ALA B CA 1
ATOM 2069 C C . ALA B 1 140 ? 12.352 -28.891 -2.611 1 72.56 140 ALA B C 1
ATOM 2071 O O . ALA B 1 140 ? 13.289 -29.656 -2.852 1 72.56 140 ALA B O 1
ATOM 2072 N N . VAL B 1 141 ? 12.273 -27.734 -3.047 1 67.88 141 VAL B N 1
ATOM 2073 C CA . VAL B 1 141 ? 13.336 -27.281 -3.941 1 67.88 141 VAL B CA 1
ATOM 2074 C C . VAL B 1 141 ? 14.367 -26.469 -3.156 1 67.88 141 VAL B C 1
ATOM 2076 O O . VAL B 1 141 ? 14 -25.672 -2.287 1 67.88 141 VAL B O 1
#

Solvent-accessible surface area (backbone atoms only — not comparable to full-atom values): 14547 Å² total; per-residue (Å²): 129,86,72,75,51,72,65,55,51,50,50,52,47,52,46,34,47,48,42,72,66,38,73,44,44,76,44,38,36,30,24,39,61,90,36,43,52,36,45,64,24,84,87,54,51,68,70,60,45,53,54,48,21,50,51,44,35,52,49,51,52,51,49,52,53,51,21,64,76,66,68,21,58,56,66,51,35,37,40,37,40,34,70,54,17,36,43,37,37,31,49,42,49,88,64,16,32,39,32,36,35,29,41,61,85,34,53,62,70,59,50,54,50,52,49,50,54,46,23,56,60,48,36,75,67,60,38,77,66,51,46,54,50,28,33,54,53,50,70,71,100,127,88,74,74,49,72,66,55,51,50,50,52,47,54,47,35,48,47,41,71,67,38,75,44,43,76,41,38,37,31,25,40,59,87,35,44,53,36,45,64,25,84,86,55,51,70,70,59,44,52,53,49,21,49,52,45,34,51,51,51,53,51,50,51,53,51,20,63,75,68,69,21,58,57,64,49,35,36,40,38,38,34,69,54,16,35,43,36,38,31,52,41,47,89,65,15,31,40,30,35,33,29,41,63,86,35,51,60,70,58,50,54,50,53,48,50,54,46,23,57,59,48,36,74,67,61,40,76,68,50,48,54,50,28,32,55,52,50,70,71,98

pLDDT: mean 95.01, std 6.67, range [47.5, 98.81]

Organism: NCBI:txid175570

Nearest PDB structures (foldseek):
  3kye-assembly2_C  TM=9.330E-01  e=4.776E-10  Streptomyces avermitilis MA-4680 = NBRC 14893
  6hjm-assembly9_P  TM=8.700E-01  e=1.644E-07  Myxococcus xanthus
  6izw-assembly1_B  TM=8.314E-01  e=2.528E-07  Myxococcus xanthus DK 1622
  1j3w-assembly1_B  TM=8.684E-01  e=9.196E-07  Thermus thermophilus HB8
  6hjm-assembly2_E  TM=8.203E-01  e=4.676E-07  Myxococcus xanthus

Foldseek 3Di:
DPDQDPLLVVLQVLQQCLQVVAPFWDWKFKADQVQFTLYTHPNDDLVVRSVQSNVLNVVLVVVVVVCVVVVVPHDAKDWDDDPFWIWMWGAQPPNMIMIITGGPPGDPVSSSVSRVVSSPVNNVSDDPVSSVSSRVVSVVD/DPDQDPLLVVLQVLQQCLQVVAPFWDWKFKADQVQFTLYTHPNDDLVVRSVQSNVLNVVLVVVVVVCVVVVVPHDAKDWDDDPFWIWMWGAQPPNMIMIITGGPPGDPVRSSVS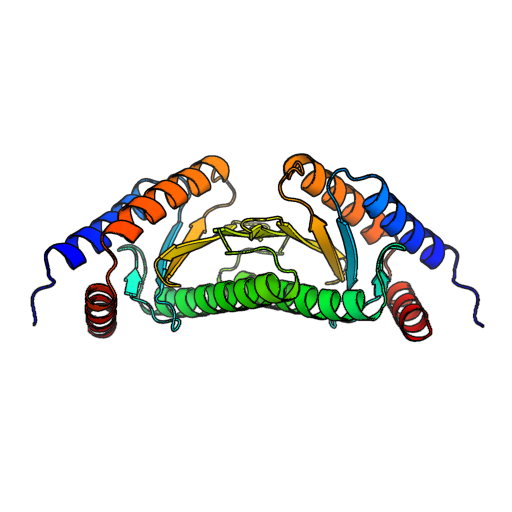RVVSSPVNNVSDDPVSSVVSRVVSVVD

Secondary structure (DSSP, 8-state):
--PPPHHHHHHHHHHHHHHHHSTTEEEEEEE-TTS-EEEE-TT--HHHHHHHHHHHHHHHHHHHHHHHHHT--SEEEEEEEESSEEEEEEE-STT-EEEEEEETTS-HHHHHHHHHHHHHHHHHH--HHHHHHHHHHHHT-/--PPPHHHHHHHHHHHHHHHHSTTEEEEEEE-TTS-EEEE-TT--HHHHHHHHHHHHHHHHHHHHHHHHHT--SEEEEEEEESSEEEEEEE-STT-EEEEEEETTS-HHHHHHHHHHHHHHHHHH--HHHHHHHHHHHHT-

InterPro domains:
  IPR004942 Roadblock/LAMTOR2 domain [PF03259] (12-102)
  IPR004942 Roadblock/LAMTOR2 domain [SM00960] (12-102)
  IPR053141 Mycobacterial serine protease inhibitor Rv3364c [PTHR36222] (7-135)